Protein AF-0000000080408411 (afdb_homodimer)

Solvent-accessible surface area (backbone atoms only — not comparable to full-atom values): 15707 Å² total; per-residue (Å²): 62,36,67,47,68,64,30,49,48,41,52,49,50,52,39,51,27,54,72,42,62,89,45,69,42,43,59,60,59,52,15,64,49,57,70,46,55,54,68,60,41,47,52,37,52,51,52,38,33,75,72,56,52,30,40,76,44,81,69,94,88,40,24,30,32,61,54,53,63,43,77,72,39,40,43,25,60,51,43,64,72,52,32,68,65,59,52,74,68,66,74,44,81,87,56,29,88,54,51,88,36,46,38,56,60,59,52,50,47,52,14,49,50,39,22,41,55,50,32,57,76,35,25,42,38,67,33,40,39,69,31,53,54,46,46,46,60,67,59,60,69,68,75,81,72,124,61,36,67,48,67,64,28,49,49,39,53,49,50,51,40,50,26,54,74,43,61,90,45,70,41,43,58,60,58,52,13,63,51,60,71,46,54,54,67,59,42,48,53,35,51,51,53,37,33,75,72,56,51,28,40,75,44,80,67,95,88,40,24,30,33,60,56,54,62,42,78,72,39,42,43,26,60,51,43,64,72,55,31,67,68,59,53,77,67,65,73,41,80,86,56,32,86,55,50,87,36,47,39,55,62,60,52,51,48,53,14,49,49,39,23,41,55,50,33,56,75,34,27,44,37,66,33,41,39,70,30,54,56,46,47,45,60,66,59,59,69,68,75,80,71,126

Foldseek 3Di:
DDFDPLLVLLLQVLLVLLLVVVFFDALVVSCVVVVHDSVSSVVSQVQCVVVQQKDWDDDDRIHIHGSDHQQPAQQLVSSVSRGDPPDDPVVDPPPDPCVVVDCVVVVVVVVVVVVSVVSRVDTSCNVNVVCCVVVVVVVPPDPPPD/DDFDPLLVLLLQVLLVLLLVQVFFDALVVSCVVVVHDSVSSVVSQVQCVVVQQKDWDDDDRIHIHGSDHQQPAQQLVSSVSRGDPPDDPVVDPPPDPCVVVDCVVVVVVVVVVVVSVVSRVDTSCNVNVVCCVVVVVVVPPDPPPD

Radius of gyration: 24.36 Å; Cα contacts (8 Å, |Δi|>4): 414; chains: 2; bounding box: 38×86×63 Å

Secondary structure (DSSP, 8-state):
-B--HHHHHHHHHHHHHHHTTTS-B-HHHHHHHHT--HHHHHHHHHHHHHTTSEEEE-STT-EEEESS-GGG-BHHHHHHHHS-------S-TTT-TTGGG--HHHHHHHHHHHHHHHHTT-BHHHHHHHHHHHHHHHTT------/-B--HHHHHHHHHHHHHHHTTTS-B-HHHHHHHHT--HHHHHHHHHHHHHTTSEEEE-STT-EEEESS-GGG-BHHHHHHHHS-------S-TTT-TTGGG--HHHHHHHHHHHHHHHHTT-BHHHHHHHHHHHHHHHTT------

InterPro domains:
  IPR000944 Transcription regulator Rrf2 [PF02082] (3-130)
  IPR000944 Transcription regulator Rrf2 [PS51197] (2-129)
  IPR000944 Transcription regulator Rrf2 [PTHR33221] (1-133)
  IPR000944 Transcription regulator Rrf2 [TIGR00738] (1-128)
  IPR030489 Transcription regulator Rrf2-type, conserved site [PS01332] (48-66)
  IPR036388 Winged helix-like DNA-binding domain superfamily [G3DSA:1.10.10.10] (1-137)
  IPR036390 Winged helix DNA-binding domain superfamily [SSF46785] (2-131)

Nearest PDB structures (foldseek):
  7b0c-assembly1_B  TM=8.530E-01  e=1.964E-09  Streptomyces coelicolor A3(2)
  4cic-assembly1_B  TM=8.456E-01  e=4.427E-08  Thermincola potens JR
  2y75-assembly1_E  TM=8.128E-01  e=1.865E-07  Bacillus subtilis
  3k69-assembly1_A-2  TM=7.967E-01  e=1.155E-07  Lactiplantibacillus plantarum
  3lwf-assembly1_A  TM=7.459E-01  e=6.562E-07  Listeria innocua

Sequence (292 aa):
MRLTQTCDYALRTLMYSATFSHRLVTIQEVADQYQISKNHVMKVVYELGKHGYLESVRGRGGGFRLARPMEDINVGDVVRTMEPFELVECFGEGRCVIAPACDLRSVLNEAMLAFLHVLDRYTIADLVANRTNELAMLLGIQNPTDMRLTQTCDYALRTLMYSATFSHRLVTIQEVADQYQISKNHVMKVVYELGKHGYLESVRGRGGGFRLARPMEDINVGDVVRTMEPFELVECFGEGRCVIAPACDLRSVLNEAMLAFLHVLDRYTIADLVANRTNELAMLLGIQNPTD

Structure (mmCIF, N/CA/C/O backbone):
data_AF-0000000080408411-model_v1
#
loop_
_entity.id
_entity.type
_entity.pdbx_description
1 polymer 'HTH-type transcriptional regulator NsrR'
#
loop_
_atom_site.group_PDB
_atom_site.id
_atom_site.type_symbol
_atom_site.label_atom_id
_atom_site.label_alt_id
_atom_site.label_comp_id
_atom_site.label_asym_id
_atom_site.label_entity_id
_atom_site.label_seq_id
_atom_site.pdbx_PDB_ins_code
_atom_site.Cartn_x
_atom_site.Cartn_y
_atom_site.Cartn_z
_atom_site.occupancy
_atom_site.B_iso_or_equiv
_atom_site.auth_seq_id
_atom_site.auth_comp_id
_atom_site.auth_asym_id
_atom_site.auth_atom_id
_atom_site.pdbx_PDB_model_num
ATOM 1 N N . MET A 1 1 ? -2.928 -3.17 1.965 1 68.62 1 MET A N 1
ATOM 2 C CA . MET A 1 1 ? -1.898 -2.186 1.646 1 68.62 1 MET A CA 1
ATOM 3 C C . MET A 1 1 ? -2.035 -0.951 2.531 1 68.62 1 MET A C 1
ATOM 5 O O . MET A 1 1 ? -3.148 -0.526 2.844 1 68.62 1 MET A O 1
ATOM 9 N N . ARG A 1 2 ? -0.952 -0.639 3.203 1 71.44 2 ARG A N 1
ATOM 10 C CA . ARG A 1 2 ? -1.032 0.515 4.094 1 71.44 2 ARG A CA 1
ATOM 11 C C . ARG A 1 2 ? 0.176 1.429 3.916 1 71.44 2 ARG A C 1
ATOM 13 O O . ARG A 1 2 ? 1.265 0.966 3.57 1 71.44 2 ARG A O 1
ATOM 20 N N . LEU A 1 3 ? -0.184 2.738 4.102 1 81.12 3 LEU A N 1
ATOM 21 C CA . LEU A 1 3 ? 0.939 3.662 4.227 1 81.12 3 LEU A CA 1
ATOM 22 C C . LEU A 1 3 ? 1.718 3.398 5.512 1 81.12 3 LEU A C 1
ATOM 24 O O . LEU A 1 3 ? 1.158 2.898 6.492 1 81.12 3 LEU A O 1
ATOM 28 N N . THR A 1 4 ? 2.943 3.594 5.402 1 85.06 4 THR A N 1
ATOM 29 C CA . THR A 1 4 ? 3.705 3.533 6.645 1 85.06 4 THR A CA 1
ATOM 30 C C . THR A 1 4 ? 3.188 4.559 7.645 1 85.06 4 THR A C 1
ATOM 32 O O . THR A 1 4 ? 2.572 5.555 7.262 1 85.06 4 THR A O 1
ATOM 35 N N . GLN A 1 5 ? 3.467 4.285 8.852 1 85.44 5 GLN A N 1
ATOM 36 C CA . GLN A 1 5 ? 3.082 5.219 9.898 1 85.44 5 GLN A CA 1
ATOM 37 C C . GLN A 1 5 ? 3.738 6.582 9.695 1 85.44 5 GLN A C 1
ATOM 39 O O . GLN A 1 5 ? 3.109 7.621 9.906 1 85.44 5 GLN A O 1
ATOM 44 N N . THR A 1 6 ? 4.98 6.48 9.297 1 90.25 6 THR A N 1
ATOM 45 C CA . THR A 1 6 ? 5.73 7.711 9.07 1 90.25 6 THR A CA 1
ATOM 46 C C . THR A 1 6 ? 5.051 8.57 8.008 1 90.25 6 THR A C 1
ATOM 48 O O . THR A 1 6 ? 4.891 9.781 8.188 1 90.25 6 THR A O 1
ATOM 51 N N . CYS A 1 7 ? 4.648 7.969 6.945 1 91.38 7 CYS A N 1
ATOM 52 C CA . CYS A 1 7 ? 3.971 8.688 5.871 1 91.38 7 CYS A CA 1
ATOM 53 C C . CYS A 1 7 ? 2.629 9.242 6.344 1 91.38 7 CYS A C 1
ATOM 55 O O . CYS A 1 7 ? 2.281 10.383 6.047 1 91.38 7 CYS A O 1
ATOM 57 N N . ASP A 1 8 ? 1.925 8.469 7.082 1 87.38 8 ASP A N 1
ATOM 58 C CA . ASP A 1 8 ? 0.645 8.898 7.637 1 87.38 8 ASP A CA 1
ATOM 59 C C . ASP A 1 8 ? 0.821 10.109 8.555 1 87.38 8 ASP A C 1
ATOM 61 O O . ASP A 1 8 ? 0.107 11.102 8.414 1 87.38 8 ASP A O 1
ATOM 65 N N . TYR A 1 9 ? 1.75 10.039 9.383 1 90.5 9 TYR A N 1
ATOM 66 C CA . TYR A 1 9 ? 2.01 11.125 10.32 1 90.5 9 TYR A CA 1
ATOM 67 C C . TYR A 1 9 ? 2.461 12.383 9.586 1 90.5 9 TYR A C 1
ATOM 69 O O . TYR A 1 9 ? 2.137 13.5 9.992 1 90.5 9 TYR A O 1
ATOM 77 N N . ALA A 1 10 ? 3.219 12.156 8.602 1 94.5 10 ALA A N 1
ATOM 78 C CA . ALA A 1 10 ? 3.672 13.297 7.805 1 94.5 10 ALA A CA 1
ATOM 79 C C . ALA A 1 10 ? 2.486 14.055 7.219 1 94.5 10 ALA A C 1
ATOM 81 O O . ALA A 1 10 ? 2.418 15.281 7.324 1 94.5 10 ALA A O 1
ATOM 82 N N . LEU A 1 11 ? 1.566 13.297 6.664 1 92.94 11 LEU A N 1
ATOM 83 C CA . LEU A 1 11 ? 0.394 13.93 6.07 1 92.94 11 LEU A CA 1
ATOM 84 C C . LEU A 1 11 ? -0.449 14.617 7.137 1 92.94 11 LEU A C 1
ATOM 86 O O . LEU A 1 11 ? -0.88 15.758 6.949 1 92.94 11 LEU A O 1
ATOM 90 N N . ARG A 1 12 ? -0.639 13.992 8.195 1 89.94 12 ARG A N 1
ATOM 91 C CA . ARG A 1 12 ? -1.434 14.562 9.281 1 89.94 12 ARG A CA 1
ATOM 92 C C . ARG A 1 12 ? -0.767 15.805 9.859 1 89.94 12 ARG A C 1
ATOM 94 O O . ARG A 1 12 ? -1.444 16.766 10.211 1 89.94 12 ARG A O 1
ATOM 101 N N . THR A 1 13 ? 0.487 15.742 10.023 1 93.5 13 THR A N 1
ATOM 102 C CA . THR A 1 13 ? 1.232 16.891 10.531 1 93.5 13 THR A CA 1
ATOM 103 C C . THR A 1 13 ? 1.095 18.078 9.586 1 93.5 13 THR A C 1
ATOM 105 O O . THR A 1 13 ? 0.86 19.203 10.031 1 93.5 13 THR A O 1
ATOM 108 N N . LEU A 1 14 ? 1.213 17.859 8.312 1 95.5 14 LEU A N 1
ATOM 109 C CA . LEU A 1 14 ? 1.036 18.906 7.324 1 95.5 14 LEU A CA 1
ATOM 110 C C . LEU A 1 14 ? -0.381 19.469 7.371 1 95.5 14 LEU A C 1
ATOM 112 O O . LEU A 1 14 ? -0.574 20.688 7.316 1 95.5 14 LEU A O 1
ATOM 116 N N . MET A 1 15 ? -1.351 18.578 7.488 1 92.38 15 MET A N 1
ATOM 117 C CA . MET A 1 15 ? -2.748 19 7.547 1 92.38 15 MET A CA 1
ATOM 118 C C . MET A 1 15 ? -3.012 19.844 8.789 1 92.38 15 MET A C 1
ATOM 120 O O . MET A 1 15 ? -3.754 20.828 8.727 1 92.38 15 MET A O 1
ATOM 124 N N . TYR A 1 16 ? -2.443 19.422 9.875 1 91.19 16 TYR A N 1
ATOM 125 C CA . TYR A 1 16 ? -2.594 20.188 11.109 1 91.19 16 TYR A CA 1
ATOM 126 C C . TYR A 1 16 ? -2.016 21.578 10.969 1 91.19 16 TYR A C 1
ATOM 128 O O . TYR A 1 16 ? -2.658 22.578 11.336 1 91.19 16 TYR A O 1
ATOM 136 N N . SER A 1 17 ? -0.813 21.625 10.5 1 93.94 17 SER A N 1
ATOM 137 C CA . SER A 1 17 ? -0.17 22.922 10.281 1 93.94 17 SER A CA 1
ATOM 138 C C . SER A 1 17 ? -0.994 23.797 9.336 1 93.94 17 SER A C 1
ATOM 140 O O . SER A 1 17 ? -1.108 25 9.547 1 93.94 17 SER A O 1
ATOM 142 N N . ALA A 1 18 ? -1.542 23.203 8.32 1 93.25 18 ALA A N 1
ATOM 143 C CA . ALA A 1 18 ? -2.371 23.922 7.355 1 93.25 18 ALA A CA 1
ATOM 144 C C . ALA A 1 18 ? -3.633 24.469 8.016 1 93.25 18 ALA A C 1
ATOM 146 O O . ALA A 1 18 ? -4.062 25.578 7.727 1 93.25 18 ALA A O 1
ATOM 147 N N . THR A 1 19 ? -4.273 23.641 8.844 1 89.12 19 THR A N 1
ATOM 148 C CA . THR A 1 19 ? -5.488 24.031 9.555 1 89.12 19 THR A CA 1
ATOM 149 C C . THR A 1 19 ? -5.227 25.25 10.445 1 89.12 19 THR A C 1
ATOM 151 O O . THR A 1 19 ? -6.074 26.125 10.57 1 89.12 19 THR A O 1
ATOM 154 N N . PHE A 1 20 ? -4.062 25.297 11.07 1 90.12 20 PHE A N 1
ATOM 155 C CA . PHE A 1 20 ? -3.684 26.375 11.961 1 90.12 20 PHE A CA 1
ATOM 156 C C . PHE A 1 20 ? -2.607 27.25 11.32 1 90.12 20 PHE A C 1
ATOM 158 O O . PHE A 1 20 ? -1.602 27.578 11.953 1 90.12 20 PHE A O 1
ATOM 165 N N . SER A 1 21 ? -2.871 27.547 10.094 1 89.25 21 SER A N 1
ATOM 166 C CA . SER A 1 21 ? -1.883 28.25 9.273 1 89.25 21 SER A CA 1
ATOM 167 C C . SER A 1 21 ? -1.604 29.641 9.812 1 89.25 21 SER A C 1
ATOM 169 O O . SER A 1 21 ? -0.609 30.266 9.438 1 89.25 21 SER A O 1
ATOM 171 N N . HIS A 1 22 ? -2.41 30.141 10.75 1 89.19 22 HIS A N 1
ATOM 172 C CA . HIS A 1 22 ? -2.289 31.5 11.266 1 89.19 22 HIS A CA 1
ATOM 173 C C . HIS A 1 22 ? -1.299 31.562 12.422 1 89.19 22 HIS A C 1
ATOM 175 O O . HIS A 1 22 ? -1.01 32.625 12.938 1 89.19 22 HIS A O 1
ATOM 181 N N . ARG A 1 23 ? -0.764 30.453 12.812 1 92.12 23 ARG A N 1
ATOM 182 C CA . ARG A 1 23 ? 0.166 30.422 13.938 1 92.12 23 ARG A CA 1
ATOM 183 C C . ARG A 1 23 ? 1.171 29.281 13.781 1 92.12 23 ARG A C 1
ATOM 185 O O . ARG A 1 23 ? 1.031 28.438 12.898 1 92.12 23 ARG A O 1
ATOM 192 N N . LEU A 1 24 ? 2.221 29.312 14.648 1 96.25 24 LEU A N 1
ATOM 193 C CA . LEU A 1 24 ? 3.162 28.203 14.758 1 96.25 24 LEU A CA 1
ATOM 194 C C . LEU A 1 24 ? 2.553 27.047 15.547 1 96.25 24 LEU A C 1
ATOM 196 O O . LEU A 1 24 ? 1.852 27.266 16.531 1 96.25 24 LEU A O 1
ATOM 200 N N . VAL A 1 25 ? 2.768 25.891 15.055 1 95.62 25 VAL A N 1
ATOM 201 C CA . VAL A 1 25 ? 2.318 24.672 15.719 1 95.62 25 VAL A CA 1
ATOM 202 C C . VAL A 1 25 ? 3.51 23.969 16.375 1 95.62 25 VAL A C 1
ATOM 204 O O . VAL A 1 25 ? 4.609 23.953 15.82 1 95.62 25 VAL A O 1
ATOM 207 N N . THR A 1 26 ? 3.199 23.359 17.562 1 96 26 THR A N 1
ATOM 208 C CA . THR A 1 26 ? 4.301 22.703 18.266 1 96 26 THR A CA 1
ATOM 209 C C . THR A 1 26 ? 4.223 21.188 18.078 1 96 26 THR A C 1
ATOM 211 O O . THR A 1 26 ? 3.146 20.641 17.844 1 96 26 THR A O 1
ATOM 214 N N . ILE A 1 27 ? 5.41 20.531 18.188 1 96 27 ILE A N 1
ATOM 215 C CA . ILE A 1 27 ? 5.516 19.078 18.109 1 96 27 ILE A CA 1
ATOM 216 C C . ILE A 1 27 ? 4.633 18.453 19.188 1 96 27 ILE A C 1
ATOM 218 O O . ILE A 1 27 ? 3.932 17.469 18.922 1 96 27 ILE A O 1
ATOM 222 N N . GLN A 1 28 ? 4.598 19.047 20.328 1 94.56 28 GLN A N 1
ATOM 223 C CA . GLN A 1 28 ? 3.82 18.531 21.453 1 94.56 28 GLN A CA 1
ATOM 224 C C . GLN A 1 28 ? 2.328 18.531 21.125 1 94.56 28 GLN A C 1
ATOM 226 O O . GLN A 1 28 ? 1.629 17.562 21.406 1 94.56 28 GLN A O 1
ATOM 231 N N . GLU A 1 29 ? 1.812 19.625 20.625 1 90.94 29 GLU A N 1
ATOM 232 C CA . GLU A 1 29 ? 0.392 19.734 20.297 1 90.94 29 GLU A CA 1
ATOM 233 C C . GLU A 1 29 ? -0.024 18.672 19.281 1 90.94 29 GLU A C 1
ATOM 235 O O . GLU A 1 29 ? -1.103 18.078 19.391 1 90.94 29 GLU A O 1
ATOM 240 N N . VAL A 1 30 ? 0.811 18.453 18.297 1 91.44 30 VAL A N 1
ATOM 241 C CA . VAL A 1 30 ? 0.519 17.453 17.281 1 91.44 30 VAL A CA 1
ATOM 242 C C . VAL A 1 30 ? 0.542 16.062 17.906 1 91.44 30 VAL A C 1
ATOM 244 O O . VAL A 1 30 ? -0.355 15.25 17.672 1 91.44 30 VAL A O 1
ATOM 247 N N . ALA A 1 31 ? 1.568 15.781 18.703 1 92.38 31 ALA A N 1
ATOM 248 C CA . ALA A 1 31 ? 1.683 14.5 19.391 1 92.38 31 ALA A CA 1
ATOM 249 C C . ALA A 1 31 ? 0.448 14.227 20.25 1 92.38 31 ALA A C 1
ATOM 251 O O . ALA A 1 31 ? -0.102 13.117 20.219 1 92.38 31 ALA A O 1
ATOM 252 N N . ASP A 1 32 ? -0.012 15.242 20.984 1 88.94 32 ASP A N 1
ATOM 253 C CA . ASP A 1 32 ? -1.169 15.125 21.859 1 88.94 32 ASP A CA 1
ATOM 254 C C . ASP A 1 32 ? -2.449 14.891 21.062 1 88.94 32 ASP A C 1
ATOM 256 O O . ASP A 1 32 ? -3.281 14.062 21.438 1 88.94 32 ASP A O 1
ATOM 260 N N . GLN A 1 33 ? -2.531 15.633 20.016 1 84.25 33 GLN A N 1
ATOM 261 C CA . GLN A 1 33 ? -3.744 15.57 19.203 1 84.25 33 GLN A CA 1
ATOM 262 C C . GLN A 1 33 ? -3.908 14.195 18.562 1 84.25 33 GLN A C 1
ATOM 264 O O . GLN A 1 33 ? -5.016 13.648 18.531 1 84.25 33 GLN A O 1
ATOM 269 N N . TYR A 1 34 ? -2.811 13.625 18.109 1 82.88 34 TYR A N 1
ATOM 270 C CA . TYR A 1 34 ? -2.9 12.383 17.359 1 82.88 34 TYR A CA 1
ATOM 271 C C . TYR A 1 34 ? -2.488 11.195 18.219 1 82.88 34 TYR A C 1
ATOM 273 O O . TYR A 1 34 ? -2.49 10.047 17.766 1 82.88 34 TYR A O 1
ATOM 281 N N . GLN A 1 35 ? -2.16 11.438 19.438 1 85.12 35 GLN A N 1
ATOM 282 C CA . GLN A 1 35 ? -1.801 10.414 20.406 1 85.12 35 GLN A CA 1
ATOM 283 C C . GLN A 1 35 ? -0.64 9.562 19.906 1 85.12 35 GLN A C 1
ATOM 285 O O . GLN A 1 35 ? -0.714 8.328 19.906 1 85.12 35 GLN A O 1
ATOM 290 N N . ILE A 1 36 ? 0.322 10.219 19.438 1 86.31 36 ILE A N 1
ATOM 291 C CA . ILE A 1 36 ? 1.56 9.578 19.016 1 86.31 36 ILE A CA 1
ATOM 292 C C . ILE A 1 36 ? 2.736 10.141 19.797 1 86.31 36 ILE A C 1
ATOM 294 O O . ILE A 1 36 ? 2.611 11.188 20.453 1 86.31 36 ILE A O 1
ATOM 298 N N . SER A 1 37 ? 3.805 9.43 19.797 1 92.5 37 SER A N 1
ATOM 299 C CA . SER A 1 37 ? 4.969 9.859 20.562 1 92.5 37 SER A CA 1
ATOM 300 C C . SER A 1 37 ? 5.582 11.125 19.984 1 92.5 37 SER A C 1
ATOM 302 O O . SER A 1 37 ? 5.582 11.312 18.766 1 92.5 37 SER A O 1
ATOM 304 N N . LYS A 1 38 ? 6.082 11.945 20.891 1 95.25 38 LYS A N 1
ATOM 305 C CA . LYS A 1 38 ? 6.789 13.156 20.484 1 95.25 38 LYS A CA 1
ATOM 306 C C . LYS A 1 38 ? 7.949 12.828 19.547 1 95.25 38 LYS A C 1
ATOM 308 O O . LYS A 1 38 ? 8.211 13.562 18.594 1 95.25 38 LYS A O 1
ATOM 313 N N . ASN A 1 39 ? 8.594 11.695 19.828 1 95.75 39 ASN A N 1
ATOM 314 C CA . ASN A 1 39 ? 9.742 11.281 19.016 1 95.75 39 ASN A CA 1
ATOM 315 C C . ASN A 1 39 ? 9.336 11.016 17.562 1 95.75 39 ASN A C 1
ATOM 317 O O . ASN A 1 39 ? 10.047 11.414 16.641 1 95.75 39 ASN A O 1
ATOM 321 N N . HIS A 1 40 ? 8.211 10.391 17.422 1 94 40 HIS A N 1
ATOM 322 C CA . HIS A 1 40 ? 7.727 10.125 16.062 1 94 40 HIS A CA 1
ATOM 323 C C . HIS A 1 40 ? 7.434 11.422 15.32 1 94 40 HIS A C 1
ATOM 325 O O . HIS A 1 40 ? 7.777 11.562 14.141 1 94 40 HIS A O 1
ATOM 331 N N . VAL A 1 41 ? 6.777 12.367 16.016 1 95.44 41 VAL A N 1
ATOM 332 C CA . VAL A 1 41 ? 6.434 13.641 15.391 1 95.44 41 VAL A CA 1
ATOM 333 C C . VAL A 1 41 ? 7.711 14.406 15.055 1 95.44 41 VAL A C 1
ATOM 335 O O . VAL A 1 41 ? 7.812 15.016 13.992 1 95.44 41 VAL A O 1
ATOM 338 N N . MET A 1 42 ? 8.68 14.359 15.961 1 96.69 42 MET A N 1
ATOM 339 C CA . MET A 1 42 ? 9.945 15.047 15.734 1 96.69 42 MET A CA 1
ATOM 340 C C . MET A 1 42 ? 10.617 14.539 14.469 1 96.69 42 MET A C 1
ATOM 342 O O . MET A 1 42 ? 11.117 15.336 13.664 1 96.69 42 MET A O 1
ATOM 346 N N . LYS A 1 43 ? 10.617 13.297 14.281 1 96.38 43 LYS A N 1
ATOM 347 C CA . LYS A 1 43 ? 11.234 12.695 13.102 1 96.38 43 LYS A CA 1
ATOM 348 C C . LYS A 1 43 ? 10.531 13.141 11.828 1 96.38 43 LYS A C 1
ATOM 350 O O . LYS A 1 43 ? 11.18 13.484 10.836 1 96.38 43 LYS A O 1
ATOM 355 N N . VAL A 1 44 ? 9.281 13.141 11.906 1 96.56 44 VAL A N 1
ATOM 356 C CA . VAL A 1 44 ? 8.477 13.508 10.742 1 96.56 44 VAL A CA 1
ATOM 357 C C . VAL A 1 44 ? 8.672 14.992 10.422 1 96.56 44 VAL A C 1
ATOM 359 O O . VAL A 1 44 ? 8.836 15.359 9.258 1 96.56 44 VAL A O 1
ATOM 362 N N . VAL A 1 45 ? 8.633 15.852 11.438 1 97.62 45 VAL A N 1
ATOM 363 C CA . VAL A 1 45 ? 8.812 17.281 11.25 1 97.62 45 VAL A CA 1
ATOM 364 C C . VAL A 1 45 ? 10.203 17.562 10.68 1 97.62 45 VAL A C 1
ATOM 366 O O . VAL A 1 45 ? 10.352 18.406 9.789 1 97.62 45 VAL A O 1
ATOM 369 N N . TYR A 1 46 ? 11.156 16.859 11.203 1 97.44 46 TYR A N 1
ATOM 370 C CA . TYR A 1 46 ? 12.516 17 10.703 1 97.44 46 TYR A CA 1
ATOM 371 C C . TYR A 1 46 ? 12.594 16.672 9.211 1 97.44 46 TYR A C 1
ATOM 373 O O . TYR A 1 46 ? 13.109 17.453 8.422 1 97.44 46 TYR A O 1
ATOM 381 N N . GLU A 1 47 ? 12.039 15.547 8.805 1 97.62 47 GLU A N 1
ATOM 382 C CA . GLU A 1 47 ? 12.078 15.102 7.414 1 97.62 47 GLU A CA 1
ATOM 383 C C . GLU A 1 47 ? 11.297 16.047 6.508 1 97.62 47 GLU A C 1
ATOM 385 O O . GLU A 1 47 ? 11.766 16.406 5.426 1 97.62 47 GLU A O 1
ATOM 390 N N . LEU A 1 48 ? 10.148 16.438 6.945 1 98.19 48 LEU A N 1
ATOM 391 C CA . LEU A 1 48 ? 9.328 17.375 6.172 1 98.19 48 LEU A CA 1
ATOM 392 C C . LEU A 1 48 ? 10.047 18.703 6.004 1 98.19 48 LEU A C 1
ATOM 394 O O . LEU A 1 48 ? 9.93 19.344 4.957 1 98.19 48 LEU A O 1
ATOM 398 N N . GLY A 1 49 ? 10.711 19.156 7.082 1 98.12 49 GLY A N 1
ATOM 399 C CA . GLY A 1 49 ? 11.516 20.359 6.992 1 98.12 49 GLY A CA 1
ATOM 400 C C . GLY A 1 49 ? 12.656 20.25 6 1 98.12 49 GLY A C 1
ATOM 401 O O . GLY A 1 49 ? 12.891 21.172 5.203 1 98.12 49 GLY A O 1
ATOM 402 N N . LYS A 1 50 ? 13.328 19.109 6.031 1 97.56 50 LYS A N 1
ATOM 403 C CA . LYS A 1 50 ? 14.438 18.844 5.125 1 97.56 50 LYS A CA 1
ATOM 404 C C . LYS A 1 50 ? 13.992 18.938 3.67 1 97.56 50 LYS A C 1
ATOM 406 O O . LYS A 1 50 ? 14.766 19.359 2.807 1 97.56 50 LYS A O 1
ATOM 411 N N . HIS A 1 51 ? 12.797 18.594 3.404 1 97.44 51 HIS A N 1
ATOM 412 C CA . HIS A 1 51 ? 12.305 18.547 2.031 1 97.44 51 HIS A CA 1
ATOM 413 C C . HIS A 1 51 ? 11.5 19.797 1.685 1 97.44 51 HIS A C 1
ATOM 415 O O . HIS A 1 51 ? 10.852 19.844 0.637 1 97.44 51 HIS A O 1
ATOM 421 N N . GLY A 1 52 ? 11.453 20.734 2.545 1 97.62 52 GLY A N 1
ATOM 422 C CA . GLY A 1 52 ? 10.922 22.047 2.234 1 97.62 52 GLY A CA 1
ATOM 423 C C . GLY A 1 52 ? 9.414 22.141 2.377 1 97.62 52 GLY A C 1
ATOM 424 O O . GLY A 1 52 ? 8.773 23 1.779 1 97.62 52 GLY A O 1
ATOM 425 N N . TYR A 1 53 ? 8.812 21.25 3.17 1 98.38 53 TYR A N 1
ATOM 426 C CA . TYR A 1 53 ? 7.371 21.297 3.383 1 98.38 53 TYR A CA 1
ATOM 427 C C . TYR A 1 53 ? 7.023 22.094 4.633 1 98.38 53 TYR A C 1
ATOM 429 O O . TYR A 1 53 ? 5.945 22.688 4.719 1 98.38 53 TYR A O 1
ATOM 437 N N . LEU A 1 54 ? 7.938 22.078 5.594 1 98.31 54 LEU A N 1
ATOM 438 C CA . LEU A 1 54 ? 7.766 22.812 6.844 1 98.31 54 LEU A CA 1
ATOM 439 C C . LEU A 1 54 ? 8.961 23.719 7.109 1 98.31 54 LEU A C 1
ATOM 441 O O . LEU A 1 54 ? 10.055 23.469 6.602 1 98.31 54 LEU A O 1
ATOM 445 N N . GLU A 1 55 ? 8.727 24.719 7.801 1 97.69 55 GLU A N 1
ATOM 446 C CA . GLU A 1 55 ? 9.766 25.578 8.359 1 97.69 55 GLU A CA 1
ATOM 447 C C . GLU A 1 55 ? 9.648 25.672 9.875 1 97.69 55 GLU A C 1
ATOM 449 O O . GLU A 1 55 ? 8.539 25.797 10.414 1 97.69 55 GLU A O 1
ATOM 454 N N . SER A 1 56 ? 10.75 25.562 10.555 1 96.12 56 SER A N 1
ATOM 455 C CA . SER A 1 56 ? 10.75 25.562 12.016 1 96.12 56 SER A CA 1
ATOM 456 C C . SER A 1 56 ? 11.336 26.859 12.562 1 96.12 56 SER A C 1
ATOM 458 O O . SER A 1 56 ? 12.227 27.453 11.945 1 96.12 56 SER A O 1
ATOM 460 N N . VAL A 1 57 ? 10.773 27.344 13.633 1 95.25 57 VAL A N 1
ATOM 461 C CA . VAL A 1 57 ? 11.281 28.469 14.406 1 95.25 57 VAL A CA 1
ATOM 462 C C . VAL A 1 57 ? 11.75 27.984 15.773 1 95.25 57 VAL A C 1
ATOM 464 O O . VAL A 1 57 ? 10.992 27.344 16.5 1 95.25 57 VAL A O 1
ATOM 467 N N . ARG A 1 58 ? 13.031 28.234 16.062 1 91.06 58 ARG A N 1
ATOM 468 C CA . ARG A 1 58 ? 13.594 27.781 17.328 1 91.06 58 ARG A CA 1
ATOM 469 C C . ARG A 1 58 ? 13.344 28.797 18.438 1 91.06 58 ARG A C 1
ATOM 471 O O . ARG A 1 58 ? 12.992 29.953 18.156 1 91.06 58 ARG A O 1
ATOM 478 N N . GLY A 1 59 ? 13.516 28.469 19.766 1 87.56 59 GLY A N 1
ATOM 479 C CA . GLY A 1 59 ? 13.438 29.375 20.906 1 87.56 59 GLY A CA 1
ATOM 480 C C . GLY A 1 59 ? 12.117 29.281 21.641 1 87.56 59 GLY A C 1
ATOM 481 O O . GLY A 1 59 ? 11.266 28.453 21.312 1 87.56 59 GLY A O 1
ATOM 482 N N . ARG A 1 60 ? 11.953 30.203 22.672 1 87.88 60 ARG A N 1
ATOM 483 C CA . ARG A 1 60 ? 10.742 30.266 23.469 1 87.88 60 ARG A CA 1
ATOM 484 C C . ARG A 1 60 ? 9.547 30.688 22.609 1 87.88 60 ARG A C 1
ATOM 486 O O . ARG A 1 60 ? 9.602 31.703 21.922 1 87.88 60 ARG A O 1
ATOM 493 N N . GLY A 1 61 ? 8.594 29.922 22.438 1 89.5 61 GLY A N 1
ATOM 494 C CA . GLY A 1 61 ? 7.414 30.203 21.625 1 89.5 61 GLY A CA 1
ATOM 495 C C . GLY A 1 61 ? 7.535 29.688 20.203 1 89.5 61 GLY A C 1
ATOM 496 O O . GLY A 1 61 ? 6.773 30.094 19.312 1 89.5 61 GLY A O 1
ATOM 497 N N . GLY A 1 62 ? 8.625 28.922 20.047 1 93.62 62 GLY A N 1
ATOM 498 C CA . GLY A 1 62 ? 8.852 28.391 18.703 1 93.62 62 GLY A CA 1
ATOM 499 C C . GLY A 1 62 ? 7.891 27.297 18.312 1 93.62 62 GLY A C 1
ATOM 500 O O . GLY A 1 62 ? 6.953 27 19.062 1 93.62 62 GLY A O 1
ATOM 501 N N . GLY A 1 63 ? 8.023 26.781 17.031 1 97.12 63 GLY A N 1
ATOM 502 C CA . GLY A 1 63 ? 7.168 25.812 16.375 1 97.12 63 GLY A CA 1
ATOM 503 C C . GLY A 1 63 ? 7.426 25.688 14.891 1 97.12 63 GLY A C 1
ATOM 504 O O . GLY A 1 63 ? 8.547 25.922 14.43 1 97.12 63 GLY A O 1
ATOM 505 N N . PHE A 1 64 ? 6.48 25.141 14.273 1 97.81 64 PHE A N 1
ATOM 506 C CA . PHE A 1 64 ? 6.672 25.016 12.828 1 97.81 64 PHE A CA 1
ATOM 507 C C . PHE A 1 64 ? 5.414 25.438 12.078 1 97.81 64 PHE A C 1
ATOM 509 O O . PHE A 1 64 ? 4.34 25.562 12.68 1 97.81 64 PHE A O 1
ATOM 516 N N . ARG A 1 65 ? 5.59 25.797 10.875 1 97.44 65 ARG A N 1
ATOM 517 C CA . ARG A 1 65 ? 4.527 26.141 9.938 1 97.44 65 ARG A CA 1
ATOM 518 C C . ARG A 1 65 ? 4.832 25.609 8.539 1 97.44 65 ARG A C 1
ATOM 520 O O . ARG A 1 65 ? 5.934 25.125 8.281 1 97.44 65 ARG A O 1
ATOM 527 N N . LEU A 1 66 ? 3.809 25.656 7.723 1 97.88 66 LEU A N 1
ATOM 528 C CA . LEU A 1 66 ? 4.055 25.266 6.336 1 97.88 66 LEU A CA 1
ATOM 529 C C . LEU A 1 66 ? 5.113 26.172 5.703 1 97.88 66 LEU A C 1
ATOM 531 O O . LEU A 1 66 ? 5.109 27.375 5.914 1 97.88 66 LEU A O 1
ATOM 535 N N . ALA A 1 67 ? 6.031 25.625 4.945 1 97.75 67 ALA A N 1
ATOM 536 C CA . ALA A 1 67 ? 7.098 26.375 4.289 1 97.75 67 ALA A CA 1
ATOM 537 C C . ALA A 1 67 ? 6.617 26.969 2.965 1 97.75 67 ALA A C 1
ATOM 539 O O . ALA A 1 67 ? 7.309 27.797 2.357 1 97.75 67 ALA A O 1
ATOM 540 N N . ARG A 1 68 ? 5.477 26.562 2.465 1 96.19 68 ARG A N 1
ATOM 541 C CA . ARG A 1 68 ? 4.82 27.031 1.251 1 96.19 68 ARG A CA 1
ATOM 542 C C . ARG A 1 68 ? 3.303 26.953 1.38 1 96.19 68 ARG A C 1
ATOM 544 O O . ARG A 1 68 ? 2.789 26.266 2.27 1 96.19 68 ARG A O 1
ATOM 551 N N . PRO A 1 69 ? 2.574 27.672 0.537 1 96.69 69 PRO A N 1
ATOM 552 C CA . PRO A 1 69 ? 1.113 27.609 0.628 1 96.69 69 PRO A CA 1
ATOM 553 C C . PRO A 1 69 ? 0.577 26.188 0.512 1 96.69 69 PRO A C 1
ATOM 555 O O . PRO A 1 69 ? 1.106 25.391 -0.261 1 96.69 69 PRO A O 1
ATOM 558 N N . MET A 1 70 ? -0.451 25.859 1.296 1 95.88 70 MET A N 1
ATOM 559 C CA . MET A 1 70 ? -1.038 24.516 1.338 1 95.88 70 MET A CA 1
ATOM 560 C C . MET A 1 70 ? -1.522 24.094 -0.044 1 95.88 70 MET A C 1
ATOM 562 O O . MET A 1 70 ? -1.514 22.906 -0.372 1 95.88 70 MET A O 1
ATOM 566 N N . GLU A 1 71 ? -1.907 25.094 -0.956 1 96.25 71 GLU A N 1
ATOM 567 C CA . GLU A 1 71 ? -2.373 24.812 -2.312 1 96.25 71 GLU A CA 1
ATOM 568 C C . GLU A 1 71 ? -1.236 24.312 -3.199 1 96.25 71 GLU A C 1
ATOM 570 O O . GLU A 1 71 ? -1.478 23.734 -4.262 1 96.25 71 GLU A O 1
ATOM 575 N N . ASP A 1 72 ? -0.02 24.516 -2.734 1 97.44 72 ASP A N 1
ATOM 576 C CA . ASP A 1 72 ? 1.148 24.172 -3.535 1 97.44 72 ASP A CA 1
ATOM 577 C C . ASP A 1 72 ? 1.778 22.859 -3.045 1 97.44 72 ASP A C 1
ATOM 579 O O . ASP A 1 72 ? 2.775 22.406 -3.605 1 97.44 72 ASP A O 1
ATOM 583 N N . ILE A 1 73 ? 1.299 22.297 -1.979 1 97.94 73 ILE A N 1
ATOM 584 C CA . ILE A 1 73 ? 1.832 21.047 -1.44 1 97.94 73 ILE A CA 1
ATOM 585 C C . ILE A 1 73 ? 1.017 19.875 -1.964 1 97.94 73 ILE A C 1
ATOM 587 O O . ILE A 1 73 ? -0.07 19.594 -1.455 1 97.94 73 ILE A O 1
ATOM 591 N N . ASN A 1 74 ? 1.586 19.25 -2.947 1 98.19 74 ASN A N 1
ATOM 592 C CA . ASN A 1 74 ? 0.93 18.109 -3.582 1 98.19 74 ASN A CA 1
ATOM 593 C C . ASN A 1 74 ? 1.02 16.859 -2.713 1 98.19 74 ASN A C 1
ATOM 595 O O . ASN A 1 74 ? 2.102 16.5 -2.248 1 98.19 74 ASN A O 1
ATOM 599 N N . VAL A 1 75 ? -0.079 16.156 -2.543 1 97.06 75 VAL A N 1
ATOM 600 C CA . VAL A 1 75 ? -0.162 15 -1.671 1 97.06 75 VAL A CA 1
ATOM 601 C C . VAL A 1 75 ? 0.687 13.859 -2.242 1 97.06 75 VAL A C 1
ATOM 603 O O . VAL A 1 75 ? 1.393 13.172 -1.502 1 97.06 75 VAL A O 1
ATOM 606 N N . GLY A 1 76 ? 0.587 13.664 -3.574 1 96.88 76 GLY A N 1
ATOM 607 C CA . GLY A 1 76 ? 1.411 12.648 -4.211 1 96.88 76 GLY A CA 1
ATOM 608 C C . GLY A 1 76 ? 2.896 12.852 -3.982 1 96.88 76 GLY A C 1
ATOM 609 O O . GLY A 1 76 ? 3.629 11.898 -3.723 1 96.88 76 GLY A O 1
ATOM 610 N N . ASP A 1 77 ? 3.348 14.07 -4.09 1 97.19 77 ASP A N 1
ATOM 611 C CA . ASP A 1 77 ? 4.75 14.398 -3.861 1 97.19 77 ASP A CA 1
ATOM 612 C C . ASP A 1 77 ? 5.16 14.086 -2.426 1 97.19 77 ASP A C 1
ATOM 614 O O . ASP A 1 77 ? 6.242 13.539 -2.189 1 97.19 77 ASP A O 1
ATOM 618 N N . VAL A 1 78 ? 4.293 14.43 -1.458 1 97.5 78 VAL A N 1
ATOM 619 C CA . VAL A 1 78 ? 4.582 14.156 -0.054 1 97.5 78 VAL A CA 1
ATOM 620 C C . VAL A 1 78 ? 4.711 12.648 0.162 1 97.5 78 VAL A C 1
ATOM 622 O O . VAL A 1 78 ? 5.652 12.188 0.811 1 97.5 78 VAL A O 1
ATOM 625 N N . VAL A 1 79 ? 3.811 11.891 -0.393 1 94.88 79 VAL A N 1
ATOM 626 C CA . VAL A 1 79 ? 3.809 10.445 -0.216 1 94.88 79 VAL A CA 1
ATOM 627 C C . VAL A 1 79 ? 5.059 9.844 -0.86 1 94.88 79 VAL A C 1
ATOM 629 O O . VAL A 1 79 ? 5.707 8.969 -0.276 1 94.88 79 VAL A O 1
ATOM 632 N N . ARG A 1 80 ? 5.398 10.32 -2.082 1 94.5 80 ARG A N 1
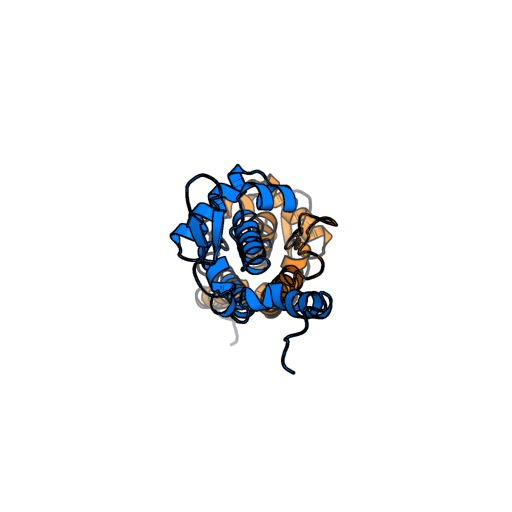ATOM 633 C CA . ARG A 1 80 ? 6.598 9.82 -2.742 1 94.5 80 ARG A CA 1
ATOM 634 C C . ARG A 1 80 ? 7.844 10.109 -1.905 1 94.5 80 ARG A C 1
ATOM 636 O O . ARG A 1 80 ? 8.797 9.336 -1.923 1 94.5 80 ARG A O 1
ATOM 643 N N . THR A 1 81 ? 7.828 11.156 -1.212 1 94.94 81 THR A N 1
ATOM 644 C CA . THR A 1 81 ? 8.969 11.578 -0.408 1 94.94 81 THR A CA 1
ATOM 645 C C . THR A 1 81 ? 9.039 10.781 0.89 1 94.94 81 THR A C 1
ATOM 647 O O . THR A 1 81 ? 10.133 10.414 1.34 1 94.94 81 THR A O 1
ATOM 650 N N . MET A 1 82 ? 7.926 10.453 1.51 1 93.88 82 MET A N 1
ATOM 651 C CA . MET A 1 82 ? 7.875 9.938 2.875 1 93.88 82 MET A CA 1
ATOM 652 C C . MET A 1 82 ? 7.695 8.422 2.881 1 93.88 82 MET A C 1
ATOM 654 O O . MET A 1 82 ? 7.914 7.773 3.904 1 93.88 82 MET A O 1
ATOM 658 N N . GLU A 1 83 ? 7.191 7.863 1.777 1 88.94 83 GLU A N 1
ATOM 659 C CA . GLU A 1 83 ? 6.852 6.441 1.715 1 88.94 83 GLU A CA 1
ATOM 660 C C . GLU A 1 83 ? 7.91 5.656 0.947 1 88.94 83 GLU A C 1
ATOM 662 O O . GLU A 1 83 ? 8.258 6.012 -0.18 1 88.94 83 GLU A O 1
ATOM 667 N N . PRO A 1 84 ? 8.391 4.676 1.599 1 82.5 84 PRO A N 1
ATOM 668 C CA . PRO A 1 84 ? 9.25 3.781 0.82 1 82.5 84 PRO A CA 1
ATOM 669 C C . PRO A 1 84 ? 8.461 2.898 -0.146 1 82.5 84 PRO A C 1
ATOM 671 O O . PRO A 1 84 ? 7.574 2.152 0.276 1 82.5 84 PRO A O 1
ATOM 674 N N . PHE A 1 85 ? 8.562 3.15 -1.422 1 72.12 85 PHE A N 1
ATOM 675 C CA . PHE A 1 85 ? 7.82 2.369 -2.404 1 72.12 85 PHE A CA 1
ATOM 676 C C . PHE A 1 85 ? 8.609 1.129 -2.814 1 72.12 85 PHE A C 1
ATOM 678 O O . PHE A 1 85 ? 9.586 1.226 -3.555 1 72.12 85 PHE A O 1
ATOM 685 N N . GLU A 1 86 ? 9.094 0.401 -1.927 1 65.19 86 GLU A N 1
ATOM 686 C CA . GLU A 1 86 ? 9.711 -0.858 -2.334 1 65.19 86 GLU A CA 1
ATOM 687 C C . GLU A 1 86 ? 8.656 -1.93 -2.594 1 65.19 86 GLU A C 1
ATOM 689 O O . GLU A 1 86 ? 8.055 -2.457 -1.656 1 65.19 86 GLU A O 1
ATOM 694 N N . LEU A 1 87 ? 7.934 -1.764 -3.641 1 55.81 87 LEU A N 1
ATOM 695 C CA . LEU A 1 87 ? 6.848 -2.719 -3.816 1 55.81 87 LEU A CA 1
ATOM 696 C C . LEU A 1 87 ? 7.324 -4.141 -3.547 1 55.81 87 LEU A C 1
ATOM 698 O O . LEU A 1 87 ? 7.207 -4.641 -2.424 1 55.81 87 LEU A O 1
ATOM 702 N N . VAL A 1 88 ? 7.473 -5.043 -4.473 1 54.56 88 VAL A N 1
ATOM 703 C CA . VAL A 1 88 ? 7.777 -6.465 -4.352 1 54.56 88 VAL A CA 1
ATOM 704 C C . VAL A 1 88 ? 9.289 -6.684 -4.438 1 54.56 88 VAL A C 1
ATOM 706 O O . VAL A 1 88 ? 9.953 -6.117 -5.309 1 54.56 88 VAL A O 1
ATOM 709 N N . GLU A 1 89 ? 9.961 -6.625 -3.199 1 51.72 89 GLU A N 1
ATOM 710 C CA . GLU A 1 89 ? 11.289 -7.219 -3.35 1 51.72 89 GLU A CA 1
ATOM 711 C C . GLU A 1 89 ? 11.211 -8.57 -4.055 1 51.72 89 GLU A C 1
ATOM 713 O O . GLU A 1 89 ? 10.539 -9.484 -3.58 1 51.72 89 GLU A O 1
ATOM 718 N N . CYS A 1 90 ? 10.914 -8.453 -5.297 1 54.84 90 CYS A N 1
ATOM 719 C CA . CYS A 1 90 ? 11.062 -9.789 -5.855 1 54.84 90 CYS A CA 1
ATOM 720 C C . CYS A 1 90 ? 12.188 -10.547 -5.152 1 54.84 90 CYS A C 1
ATOM 722 O O . CYS A 1 90 ? 13.312 -10.055 -5.062 1 54.84 90 CYS A O 1
ATOM 724 N N . PHE A 1 91 ? 11.82 -10.961 -3.934 1 47.19 91 PHE A N 1
ATOM 725 C CA . PHE A 1 91 ? 12.789 -11.633 -3.086 1 47.19 91 PHE A CA 1
ATOM 726 C C . PHE A 1 91 ? 13.992 -12.102 -3.902 1 47.19 91 PHE A C 1
ATOM 728 O O . PHE A 1 91 ? 15.117 -12.125 -3.404 1 47.19 91 PHE A O 1
ATOM 735 N N . GLY A 1 92 ? 13.828 -12.977 -4.949 1 45.19 92 GLY A N 1
ATOM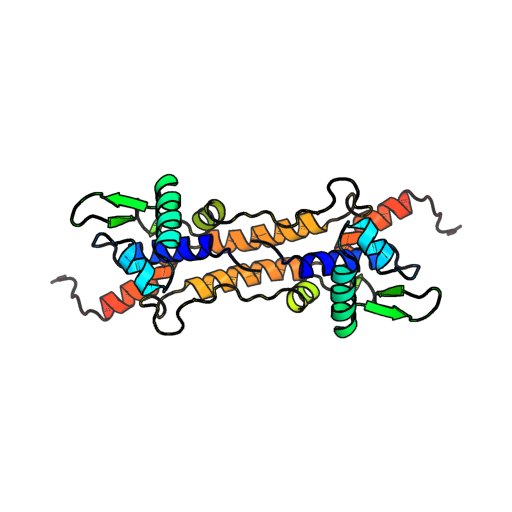 736 C CA . GLY A 1 92 ? 15 -13.688 -5.434 1 45.19 92 GLY A CA 1
ATOM 737 C C . GLY A 1 92 ? 15.672 -13 -6.605 1 45.19 92 GLY A C 1
ATOM 738 O O . GLY A 1 92 ? 15.258 -13.164 -7.754 1 45.19 92 GLY A O 1
ATOM 739 N N . GLU A 1 93 ? 16.141 -11.922 -6.391 1 44.44 93 GLU A N 1
ATOM 740 C CA . GLU A 1 93 ? 17.156 -11.508 -7.355 1 44.44 93 GLU A CA 1
ATOM 741 C C . GLU A 1 93 ? 17.969 -12.695 -7.836 1 44.44 93 GLU A C 1
ATOM 743 O O . GLU A 1 93 ? 18.625 -13.375 -7.035 1 44.44 93 GLU A O 1
ATOM 748 N N . GLY A 1 94 ? 17.688 -13.328 -8.992 1 51.47 94 GLY A N 1
ATOM 749 C CA . GLY A 1 94 ? 18.453 -14.25 -9.828 1 51.47 94 GLY A CA 1
ATOM 750 C C . GLY A 1 94 ? 17.922 -15.664 -9.797 1 51.47 94 GLY A C 1
ATOM 751 O O . GLY A 1 94 ? 18.297 -16.5 -10.617 1 51.47 94 GLY A O 1
ATOM 752 N N . ARG A 1 95 ? 17.25 -15.914 -8.617 1 52.94 95 ARG A N 1
ATOM 753 C CA . ARG A 1 95 ? 17.016 -17.359 -8.602 1 52.94 95 ARG A CA 1
ATOM 754 C C . ARG A 1 95 ? 15.539 -17.688 -8.797 1 52.94 95 ARG A C 1
ATOM 756 O O . ARG A 1 95 ? 15.148 -18.844 -8.828 1 52.94 95 ARG A O 1
ATOM 763 N N . CYS A 1 96 ? 14.758 -16.625 -8.859 1 61.38 96 CYS A N 1
ATOM 764 C CA . CYS A 1 96 ? 13.359 -16.984 -9.039 1 61.38 96 CYS A CA 1
ATOM 765 C C . CYS A 1 96 ? 13.125 -17.531 -10.445 1 61.38 96 CYS A C 1
ATOM 767 O O . CYS A 1 96 ? 13.383 -16.859 -11.438 1 61.38 96 CYS A O 1
ATOM 769 N N . VAL A 1 97 ? 12.867 -18.859 -10.547 1 61.81 97 VAL A N 1
ATOM 770 C CA . VAL A 1 97 ? 12.68 -19.594 -11.797 1 61.81 97 VAL A CA 1
ATOM 771 C C . VAL A 1 97 ? 11.641 -18.875 -12.656 1 61.81 97 VAL A C 1
ATOM 773 O O . VAL A 1 97 ? 11.68 -18.953 -13.891 1 61.81 97 VAL A O 1
ATOM 776 N N . ILE A 1 98 ? 10.703 -18.203 -11.922 1 62.62 98 ILE A N 1
ATOM 777 C CA . ILE A 1 98 ? 9.664 -17.547 -12.719 1 62.62 98 ILE A CA 1
ATOM 778 C C . ILE A 1 98 ? 10.031 -16.094 -12.953 1 62.62 98 ILE A C 1
ATOM 780 O O . ILE A 1 98 ? 9.367 -15.391 -13.719 1 62.62 98 ILE A O 1
ATOM 784 N N . ALA A 1 99 ? 11.109 -15.68 -12.344 1 61.44 99 ALA A N 1
ATOM 785 C CA . ALA A 1 99 ? 11.531 -14.281 -12.344 1 61.44 99 ALA A CA 1
ATOM 786 C C . ALA A 1 99 ? 11.602 -13.727 -13.766 1 61.44 99 ALA A C 1
ATOM 788 O O . ALA A 1 99 ? 11.094 -12.641 -14.039 1 61.44 99 ALA A O 1
ATOM 789 N N . PRO A 1 100 ? 12.234 -14.602 -14.641 1 57.91 100 PRO A N 1
ATOM 790 C CA . PRO A 1 100 ? 12.383 -14.008 -15.977 1 57.91 100 PRO A CA 1
ATOM 791 C C . PRO A 1 100 ? 11.039 -13.68 -16.625 1 57.91 100 PRO A C 1
ATOM 793 O O . PRO A 1 100 ? 10.969 -12.773 -17.469 1 57.91 100 PRO A O 1
ATOM 796 N N . ALA A 1 101 ? 10.062 -14.344 -16.203 1 58.19 101 ALA A N 1
ATOM 797 C CA . ALA A 1 101 ? 8.773 -14.172 -16.859 1 58.19 101 ALA A CA 1
ATOM 798 C C . ALA A 1 101 ? 7.742 -13.57 -15.914 1 58.19 101 ALA A C 1
ATOM 800 O O . ALA A 1 101 ? 6.555 -13.5 -16.234 1 58.19 101 ALA A O 1
ATOM 801 N N . CYS A 1 102 ? 8.219 -13.188 -14.797 1 71 102 CYS A N 1
ATOM 802 C CA . CYS A 1 102 ? 7.234 -12.734 -13.82 1 71 102 CYS A CA 1
ATOM 803 C C . CYS A 1 102 ? 6.82 -11.297 -14.086 1 71 102 CYS A C 1
ATOM 805 O O . CYS A 1 102 ? 7.66 -10.391 -14.086 1 71 102 CYS A O 1
ATOM 807 N N . ASP A 1 103 ? 5.543 -11.094 -14.453 1 83.25 103 ASP A N 1
ATOM 808 C CA . ASP A 1 103 ? 5.02 -9.766 -14.727 1 83.25 103 ASP A CA 1
ATOM 809 C C . ASP A 1 103 ? 4.398 -9.148 -13.477 1 83.25 103 ASP A C 1
ATOM 811 O O . ASP A 1 103 ? 3.686 -8.141 -13.562 1 83.25 103 ASP A O 1
ATOM 815 N N . LEU A 1 104 ? 4.68 -9.867 -12.383 1 85.38 104 LEU A N 1
ATOM 816 C CA . LEU A 1 104 ? 4.086 -9.391 -11.133 1 85.38 104 LEU A CA 1
ATOM 817 C C . LEU A 1 104 ? 4.598 -7.996 -10.789 1 85.38 104 LEU A C 1
ATOM 819 O O . LEU A 1 104 ? 3.82 -7.125 -10.391 1 85.38 104 LEU A O 1
ATOM 823 N N . ARG A 1 105 ? 5.883 -7.781 -11 1 83.94 105 ARG A N 1
ATOM 824 C CA . ARG A 1 105 ? 6.488 -6.488 -10.688 1 83.94 105 ARG A CA 1
ATOM 825 C C . ARG A 1 105 ? 5.871 -5.375 -11.531 1 83.94 105 ARG A C 1
ATOM 827 O O . ARG A 1 105 ? 5.562 -4.301 -11.016 1 83.94 105 ARG A O 1
ATOM 834 N N . SER A 1 106 ? 5.777 -5.707 -12.844 1 87.44 106 SER A N 1
ATOM 835 C CA . SER A 1 106 ? 5.227 -4.699 -13.75 1 87.44 106 SER A CA 1
ATOM 836 C C . SER A 1 106 ? 3.785 -4.359 -13.383 1 87.44 106 SER A C 1
ATOM 838 O O . SER A 1 106 ? 3.402 -3.189 -13.375 1 87.44 106 SER A O 1
ATOM 840 N N . VAL A 1 107 ? 3.012 -5.348 -13.086 1 90.19 107 VAL A N 1
ATOM 841 C CA . VAL A 1 107 ? 1.603 -5.16 -12.758 1 90.19 107 VAL A CA 1
ATOM 842 C C . VAL A 1 107 ? 1.474 -4.383 -11.453 1 90.19 107 VAL A C 1
ATOM 844 O O . VAL A 1 107 ? 0.667 -3.457 -11.352 1 90.19 107 VAL A O 1
ATOM 847 N N . LEU A 1 108 ? 2.281 -4.723 -10.453 1 88.56 108 LEU A N 1
ATOM 848 C CA . LEU A 1 108 ? 2.232 -4.027 -9.172 1 88.56 108 LEU A CA 1
ATOM 849 C C . LEU A 1 108 ? 2.699 -2.582 -9.32 1 88.56 108 LEU A C 1
ATOM 851 O O . LEU A 1 108 ? 2.154 -1.681 -8.672 1 88.56 108 LEU A O 1
ATOM 855 N N . ASN A 1 109 ? 3.684 -2.41 -10.156 1 88.12 109 ASN A N 1
ATOM 856 C CA . ASN A 1 109 ? 4.145 -1.054 -10.43 1 88.12 109 ASN A CA 1
ATOM 857 C C . ASN A 1 109 ? 3.051 -0.21 -11.078 1 88.12 109 ASN A C 1
ATOM 859 O O . ASN A 1 109 ? 2.877 0.96 -10.734 1 88.12 109 ASN A O 1
ATOM 863 N N . GLU A 1 110 ? 2.404 -0.822 -12.047 1 92.81 110 GLU A N 1
ATOM 864 C CA . GLU A 1 110 ? 1.289 -0.123 -12.68 1 92.81 110 GLU A CA 1
ATOM 865 C C . GLU A 1 110 ? 0.22 0.247 -11.656 1 92.81 110 GLU A C 1
ATOM 867 O O . GLU A 1 110 ? -0.323 1.354 -11.688 1 92.81 110 GLU A O 1
ATOM 872 N N . ALA A 1 111 ? -0.134 -0.656 -10.781 1 92.69 111 ALA A N 1
ATOM 873 C CA . ALA A 1 111 ? -1.115 -0.408 -9.727 1 92.69 111 ALA A CA 1
ATOM 874 C C . ALA A 1 111 ? -0.648 0.705 -8.797 1 92.69 111 ALA A C 1
ATOM 876 O O . ALA A 1 111 ? -1.432 1.582 -8.422 1 92.69 111 ALA A O 1
ATOM 877 N N . MET A 1 112 ? 0.639 0.659 -8.422 1 90.69 112 MET A N 1
ATOM 878 C CA . MET A 1 112 ? 1.215 1.689 -7.559 1 90.69 112 MET A CA 1
ATOM 879 C C . MET A 1 112 ? 1.131 3.061 -8.227 1 90.69 112 MET A C 1
ATOM 881 O O . MET A 1 112 ? 0.795 4.051 -7.57 1 90.69 112 MET A O 1
ATOM 885 N N . LEU A 1 113 ? 1.478 3.09 -9.5 1 93.38 113 LEU A N 1
ATOM 886 C CA . LEU A 1 113 ? 1.404 4.348 -10.234 1 93.38 113 LEU A CA 1
ATOM 887 C C . LEU A 1 113 ? -0.027 4.871 -10.273 1 93.38 113 LEU A C 1
ATOM 889 O O . LEU A 1 113 ? -0.254 6.078 -10.156 1 93.38 113 LEU A O 1
ATOM 893 N N . ALA A 1 114 ? -0.962 4.004 -10.43 1 95.19 114 ALA A N 1
ATOM 894 C CA . ALA A 1 114 ? -2.365 4.41 -10.391 1 95.19 114 ALA A CA 1
ATOM 895 C C . ALA A 1 114 ? -2.727 5 -9.031 1 95.19 114 ALA A C 1
ATOM 897 O O . ALA A 1 114 ? -3.445 6 -8.953 1 95.19 114 ALA A O 1
ATOM 898 N N . PHE A 1 115 ? -2.264 4.379 -7.996 1 93.06 115 PHE A N 1
ATOM 899 C CA . PHE A 1 115 ? -2.416 4.875 -6.633 1 93.06 115 PHE A CA 1
ATOM 900 C C . PHE A 1 115 ? -1.865 6.289 -6.508 1 93.06 115 PHE A C 1
ATOM 902 O O . PHE A 1 115 ? -2.57 7.199 -6.066 1 93.06 115 PHE A O 1
ATOM 909 N N . LEU A 1 116 ? -0.697 6.492 -6.977 1 94.62 116 LEU A N 1
ATOM 910 C CA . LEU A 1 116 ? -0.025 7.785 -6.867 1 94.62 116 LEU A CA 1
ATOM 911 C C . LEU A 1 116 ? -0.703 8.828 -7.754 1 94.62 116 LEU A C 1
ATOM 913 O O . LEU A 1 116 ? -0.773 10 -7.391 1 94.62 116 LEU A O 1
ATOM 917 N N . HIS A 1 117 ? -1.135 8.406 -8.883 1 97.31 117 HIS A N 1
ATOM 918 C CA . HIS A 1 117 ? -1.8 9.328 -9.805 1 97.31 117 HIS A CA 1
ATOM 919 C C . HIS A 1 117 ? -3.045 9.938 -9.172 1 97.31 117 HIS A C 1
ATOM 921 O O . HIS A 1 117 ? -3.355 11.109 -9.406 1 97.31 117 HIS A O 1
ATOM 927 N N . VAL A 1 118 ? -3.77 9.156 -8.391 1 97 118 VAL A N 1
ATOM 928 C CA . VAL A 1 118 ? -4.918 9.703 -7.668 1 97 118 VAL A CA 1
ATOM 929 C C . VAL A 1 118 ? -4.449 10.758 -6.672 1 97 118 VAL A C 1
ATOM 931 O O . VAL A 1 118 ? -5.012 11.852 -6.605 1 97 118 VAL A O 1
ATOM 934 N N . LEU A 1 119 ? -3.406 10.414 -5.906 1 95.62 119 LEU A N 1
ATOM 935 C CA . LEU A 1 119 ? -2.896 11.336 -4.895 1 95.62 119 LEU A CA 1
ATOM 936 C C . LEU A 1 119 ? -2.367 12.609 -5.539 1 95.62 119 LEU A C 1
ATOM 938 O O . LEU A 1 119 ? -2.451 13.695 -4.945 1 95.62 119 LEU A O 1
ATOM 942 N N . ASP A 1 120 ? -1.851 12.57 -6.777 1 97.75 120 ASP A N 1
ATOM 943 C CA . ASP A 1 120 ? -1.313 13.703 -7.52 1 97.75 120 ASP A CA 1
ATOM 944 C C . ASP A 1 120 ? -2.402 14.742 -7.809 1 97.75 120 ASP A C 1
ATOM 946 O O . ASP A 1 120 ? -2.104 15.883 -8.156 1 97.75 120 ASP A O 1
ATOM 950 N N . ARG A 1 121 ? -3.625 14.367 -7.684 1 97.75 121 ARG A N 1
ATOM 951 C CA . ARG A 1 121 ? -4.738 15.258 -8.008 1 97.75 121 ARG A CA 1
ATOM 952 C C . ARG A 1 121 ? -5.113 16.125 -6.809 1 97.75 121 ARG A C 1
ATOM 954 O O . ARG A 1 121 ? -5.984 16.984 -6.906 1 97.75 121 ARG A O 1
ATOM 961 N N . TYR A 1 122 ? -4.453 15.867 -5.664 1 96.75 122 TYR A N 1
ATOM 962 C CA . TYR A 1 122 ? -4.852 16.547 -4.438 1 96.75 122 TYR A CA 1
ATOM 963 C C . TYR A 1 122 ? -3.686 17.328 -3.842 1 96.75 122 TYR A C 1
ATOM 965 O O . TYR A 1 122 ? -2.525 16.938 -4.008 1 96.75 122 TYR A O 1
ATOM 973 N N . THR A 1 123 ? -4.008 18.406 -3.207 1 97.06 123 THR A N 1
ATOM 974 C CA . THR A 1 123 ? -3.076 19.172 -2.383 1 97.06 123 THR A CA 1
ATOM 975 C C . THR A 1 123 ? -3.482 19.109 -0.913 1 97.06 123 THR A C 1
ATOM 977 O O . THR A 1 123 ? -4.559 18.609 -0.581 1 97.06 123 THR A O 1
ATOM 980 N N . ILE A 1 124 ? -2.578 19.594 -0.056 1 95.69 124 ILE A N 1
ATOM 981 C CA . ILE A 1 124 ? -2.91 19.656 1.363 1 95.69 124 ILE A CA 1
ATOM 982 C C . ILE A 1 124 ? -4.152 20.516 1.57 1 95.69 124 ILE 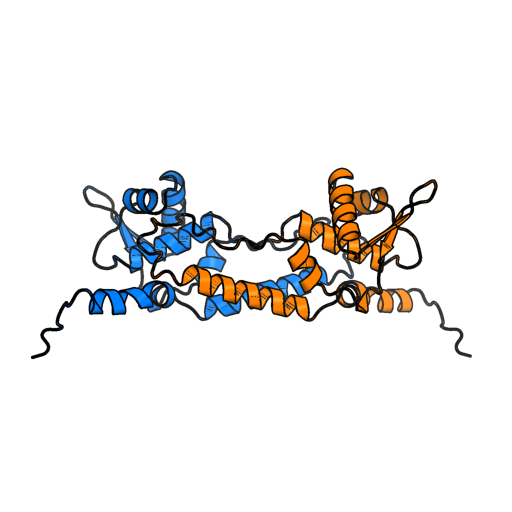A C 1
ATOM 984 O O . ILE A 1 124 ? -4.977 20.234 2.439 1 95.69 124 ILE A O 1
ATOM 988 N N . ALA A 1 125 ? -4.34 21.594 0.778 1 93.94 125 ALA A N 1
ATOM 989 C CA . ALA A 1 125 ? -5.523 22.438 0.857 1 93.94 125 ALA A CA 1
ATOM 990 C C . ALA A 1 125 ? -6.797 21.625 0.655 1 93.94 125 ALA A C 1
ATOM 992 O O . ALA A 1 125 ? -7.801 21.844 1.338 1 93.94 125 ALA A O 1
ATOM 993 N N . ASP A 1 126 ? -6.77 20.672 -0.275 1 92.88 126 ASP A N 1
ATOM 994 C CA . ASP A 1 126 ? -7.926 19.828 -0.584 1 92.88 126 ASP A CA 1
ATOM 995 C C . ASP A 1 126 ? -8.273 18.922 0.591 1 92.88 126 ASP A C 1
ATOM 997 O O . ASP A 1 126 ? -9.422 18.5 0.73 1 92.88 126 ASP A O 1
ATOM 1001 N N . LEU A 1 127 ? -7.301 18.609 1.376 1 91.5 127 LEU A N 1
ATOM 1002 C CA . LEU A 1 127 ? -7.512 17.672 2.479 1 91.5 127 LEU A CA 1
ATOM 1003 C C . LEU A 1 127 ? -8.094 18.391 3.691 1 91.5 127 LEU A C 1
ATOM 1005 O O . LEU A 1 127 ? -8.711 17.766 4.555 1 91.5 127 LEU A O 1
ATOM 1009 N N . VAL A 1 128 ? -7.891 19.703 3.826 1 86.94 128 VAL A N 1
ATOM 1010 C CA . VAL A 1 128 ? -8.336 20.438 5.012 1 86.94 128 VAL A CA 1
ATOM 1011 C C . VAL A 1 128 ? -9.523 21.328 4.66 1 86.94 128 VAL A C 1
ATOM 1013 O O . VAL A 1 128 ? -10.18 21.875 5.547 1 86.94 128 VAL A O 1
ATOM 1016 N N . ALA A 1 129 ? -9.672 21.75 3.324 1 66.31 129 ALA A N 1
ATOM 1017 C CA . ALA A 1 129 ? -10.633 22.75 2.861 1 66.31 129 ALA A CA 1
ATOM 1018 C C . ALA A 1 129 ? -12.039 22.438 3.365 1 66.31 129 ALA A C 1
ATOM 1020 O O . ALA A 1 129 ? -12.836 23.344 3.621 1 66.31 129 ALA A O 1
ATOM 1021 N N . ASN A 1 130 ? -12.5 21.203 3.279 1 54.72 130 ASN A N 1
ATOM 1022 C CA . ASN A 1 130 ? -13.906 21.25 3.662 1 54.72 130 ASN A CA 1
ATOM 1023 C C . ASN A 1 130 ? -14.094 21.906 5.023 1 54.72 130 ASN A C 1
ATOM 1025 O O . ASN A 1 130 ? -15.203 22.344 5.359 1 54.72 130 ASN A O 1
ATOM 1029 N N . ARG A 1 131 ? -13.094 22.016 5.824 1 48.5 131 ARG A N 1
ATOM 1030 C CA . ARG A 1 131 ? -13.281 22.609 7.148 1 48.5 131 ARG A CA 1
ATOM 1031 C C . ARG A 1 131 ? -13.156 24.125 7.098 1 48.5 131 ARG A C 1
ATOM 1033 O O . ARG A 1 131 ? -13.875 24.828 7.805 1 48.5 131 ARG A O 1
ATOM 1040 N N . THR A 1 132 ? -12.102 24.609 6.391 1 46.09 132 THR A N 1
ATOM 1041 C CA . THR A 1 132 ? -11.961 26.047 6.484 1 46.09 132 THR A CA 1
ATOM 1042 C C . THR A 1 132 ? -13.25 26.75 6.066 1 46.09 132 THR A C 1
ATOM 1044 O O . THR A 1 132 ? -13.664 27.734 6.691 1 46.09 132 THR A O 1
ATOM 1047 N N . ASN A 1 133 ? -13.727 26.25 5.008 1 43.41 133 ASN A N 1
ATOM 1048 C CA . ASN A 1 133 ? -14.953 26.953 4.664 1 43.41 133 ASN A CA 1
ATOM 1049 C C . ASN A 1 133 ? -16.047 26.734 5.707 1 43.41 133 ASN A C 1
ATOM 1051 O O . ASN A 1 133 ? -16.797 27.656 6.039 1 43.41 133 ASN A O 1
ATOM 1055 N N . GLU A 1 134 ? -16.188 25.484 6.074 1 43.38 134 GLU A N 1
ATOM 1056 C CA . GLU A 1 134 ? -17.297 25.312 6.996 1 43.38 134 GLU A CA 1
ATOM 1057 C C . GLU A 1 134 ? -17 25.953 8.352 1 43.38 134 GLU A C 1
ATOM 1059 O O . GLU A 1 134 ? -17.875 26.594 8.945 1 43.38 134 GLU A O 1
ATOM 1064 N N . LEU A 1 135 ? -15.82 25.734 8.781 1 40.78 135 LEU A N 1
ATOM 1065 C CA . LEU A 1 135 ? -15.531 26.375 10.062 1 40.78 135 LEU A CA 1
ATOM 1066 C C . LEU A 1 135 ? -15.477 27.891 9.922 1 40.78 135 LEU A C 1
ATOM 1068 O O . LEU A 1 135 ? -15.961 28.625 10.789 1 40.78 135 LEU A O 1
ATOM 1072 N N . ALA A 1 136 ? -14.82 28.438 8.859 1 42.44 136 ALA A N 1
ATOM 1073 C CA . ALA A 1 136 ? -14.953 29.875 8.633 1 42.44 136 ALA A CA 1
ATOM 1074 C C . ALA A 1 136 ? -16.422 30.281 8.531 1 42.44 136 ALA A C 1
ATOM 1076 O O . ALA A 1 136 ? -16.828 31.312 9.078 1 42.44 136 ALA A O 1
ATOM 1077 N N . MET A 1 137 ? -17.141 29.422 7.836 1 41.12 137 MET A N 1
ATOM 1078 C CA . MET A 1 137 ? -18.578 29.703 7.754 1 41.12 137 MET A CA 1
ATOM 1079 C C . MET A 1 137 ? -19.234 29.594 9.125 1 41.12 137 MET A C 1
ATOM 1081 O O . MET A 1 137 ? -20.094 30.406 9.469 1 41.12 137 MET A O 1
ATOM 1085 N N . LEU A 1 138 ? -18.812 28.547 9.758 1 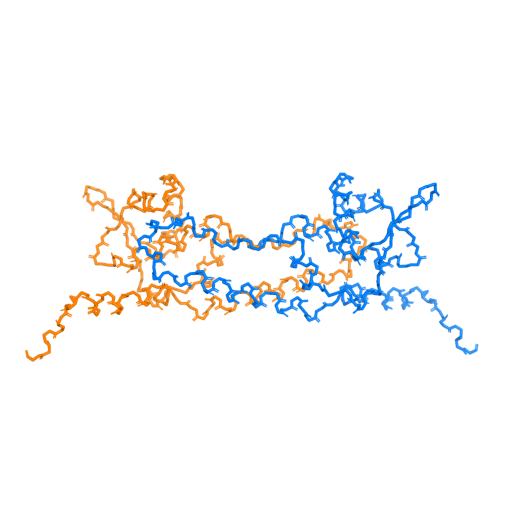40.84 138 LEU A N 1
ATOM 1086 C CA . LEU A 1 138 ? -19.422 28.391 11.078 1 40.84 138 LEU A CA 1
ATOM 1087 C C . LEU A 1 138 ? -18.891 29.453 12.047 1 40.84 138 LEU A C 1
ATOM 1089 O O . LEU A 1 138 ? -19.625 29.938 12.906 1 40.84 138 LEU A O 1
ATOM 1093 N N . LEU A 1 139 ? -17.5 29.625 11.953 1 41.53 139 LEU A N 1
ATOM 1094 C CA . LEU A 1 139 ? -17.062 30.688 12.844 1 41.53 139 LEU A CA 1
ATOM 1095 C C . LEU A 1 139 ? -17.484 32.062 12.312 1 41.53 139 LEU A C 1
ATOM 1097 O O . LEU A 1 139 ? -17.422 33.062 13.031 1 41.53 139 LEU A O 1
ATOM 1101 N N . GLY A 1 140 ? -18.625 32.438 11.828 1 40.22 140 GLY A N 1
ATOM 1102 C CA . GLY A 1 140 ? -19.219 33.719 11.562 1 40.22 140 GLY A CA 1
ATOM 1103 C C . GLY A 1 140 ? -18.172 34.781 11.242 1 40.22 140 GLY A C 1
ATOM 1104 O O . GLY A 1 140 ? -18.406 35.969 11.469 1 40.22 140 GLY A O 1
ATOM 1105 N N . ILE A 1 141 ? -16.922 34.469 11.203 1 40.5 141 ILE A N 1
ATOM 1106 C CA . ILE A 1 141 ? -16.094 35.656 11.008 1 40.5 141 ILE A CA 1
ATOM 1107 C C . ILE A 1 141 ? -16.453 36.312 9.68 1 40.5 141 ILE A C 1
ATOM 1109 O O . ILE A 1 141 ? -16.391 35.688 8.625 1 40.5 141 ILE A O 1
ATOM 1113 N N . GLN A 1 142 ? -17.406 37.25 9.625 1 35.91 142 GLN A N 1
ATOM 1114 C CA . GLN A 1 142 ? -17.891 38.344 8.773 1 35.91 142 GLN A CA 1
ATOM 1115 C C . GLN A 1 142 ? -16.734 38.969 8.008 1 35.91 142 GLN A C 1
ATOM 1117 O O . GLN A 1 142 ? -15.734 39.375 8.609 1 35.91 142 GLN A O 1
ATOM 1122 N N . ASN A 1 143 ? -16.25 38.531 6.883 1 36.34 143 ASN A N 1
ATOM 1123 C CA . ASN A 1 143 ? -15.57 39.531 6.055 1 36.34 143 ASN A CA 1
ATOM 1124 C C . ASN A 1 143 ? -16.25 40.875 6.137 1 36.34 143 ASN A C 1
ATOM 1126 O O . ASN A 1 143 ? -17.469 41 5.949 1 36.34 143 ASN A O 1
ATOM 1130 N N . PRO A 1 144 ? -15.773 41.844 6.973 1 35.59 144 PRO A N 1
ATOM 1131 C CA . PRO A 1 144 ? -16.297 43.219 6.895 1 35.59 144 PRO A CA 1
ATOM 1132 C C . PRO A 1 144 ? -16.391 43.75 5.461 1 35.59 144 PRO A C 1
ATOM 1134 O O . PRO A 1 144 ? -15.375 43.938 4.793 1 35.59 144 PRO A O 1
ATOM 1137 N N . THR A 1 145 ? -16.922 43.062 4.52 1 31.75 145 THR A N 1
ATOM 1138 C CA . THR A 1 145 ? -17.094 43.781 3.252 1 31.75 145 THR A CA 1
ATOM 1139 C C . THR A 1 145 ? -17.922 45.031 3.441 1 31.75 145 THR A C 1
ATOM 1141 O O . THR A 1 145 ? -17.766 46 2.689 1 31.75 145 THR A O 1
ATOM 1144 N N . ASP A 1 146 ? -19.109 45.125 4.16 1 25.73 146 ASP A N 1
ATOM 1145 C CA . ASP A 1 146 ? -19.688 46.469 3.977 1 25.73 146 ASP A CA 1
ATOM 1146 C C . ASP A 1 146 ? -18.953 47.5 4.809 1 25.73 146 ASP A C 1
ATOM 1148 O O . ASP A 1 146 ? -18.562 47.219 5.945 1 25.73 146 ASP A O 1
ATOM 1152 N N . MET B 1 1 ? 4.598 2.098 -0.071 1 68 1 MET B N 1
ATOM 1153 C CA . MET B 1 1 ? 3.461 1.191 0.056 1 68 1 MET B CA 1
ATOM 1154 C C . MET B 1 1 ? 3.828 -0.212 -0.414 1 68 1 MET B C 1
ATOM 1156 O O . MET B 1 1 ? 4.574 -0.372 -1.382 1 68 1 MET B O 1
ATOM 1160 N N . ARG B 1 2 ? 3.629 -1.153 0.479 1 71.38 2 ARG B N 1
ATOM 1161 C CA . ARG B 1 2 ? 3.988 -2.514 0.093 1 71.38 2 ARG B CA 1
ATOM 1162 C C . ARG B 1 2 ? 2.873 -3.494 0.437 1 71.38 2 ARG B C 1
ATOM 1164 O O . ARG B 1 2 ? 2.115 -3.273 1.384 1 71.38 2 ARG B O 1
ATOM 1171 N N . LEU B 1 3 ? 2.803 -4.5 -0.499 1 81.31 3 LEU B N 1
ATOM 1172 C CA . LEU B 1 3 ? 1.962 -5.625 -0.113 1 81.31 3 LEU B CA 1
ATOM 1173 C C . LEU B 1 3 ? 2.562 -6.371 1.074 1 81.31 3 LEU B C 1
ATOM 1175 O O . LEU B 1 3 ? 3.779 -6.344 1.28 1 81.31 3 LEU B O 1
ATOM 1179 N N . THR B 1 4 ? 1.712 -6.84 1.856 1 85 4 THR B N 1
ATOM 1180 C CA . THR B 1 4 ? 2.229 -7.711 2.904 1 85 4 THR B CA 1
ATOM 1181 C C . THR B 1 4 ? 2.973 -8.898 2.301 1 85 4 THR B C 1
ATOM 1183 O O . THR B 1 4 ? 2.73 -9.273 1.15 1 85 4 THR B O 1
ATOM 1186 N N . GLN B 1 5 ? 3.818 -9.43 3.086 1 85.5 5 GLN B N 1
ATOM 1187 C CA . GLN B 1 5 ? 4.551 -10.617 2.65 1 85.5 5 GLN B CA 1
ATOM 1188 C C . GLN B 1 5 ? 3.598 -11.766 2.322 1 85.5 5 GLN B C 1
ATOM 1190 O O . GLN B 1 5 ? 3.803 -12.484 1.345 1 85.5 5 GLN B O 1
ATOM 1195 N N . THR B 1 6 ? 2.611 -11.852 3.176 1 90.19 6 THR B N 1
ATOM 1196 C CA . THR B 1 6 ? 1.633 -12.914 2.982 1 90.19 6 THR B CA 1
ATOM 1197 C C . THR B 1 6 ? 0.959 -12.789 1.619 1 90.19 6 THR B C 1
ATOM 1199 O O . THR B 1 6 ? 0.822 -13.781 0.894 1 90.19 6 THR B O 1
ATOM 1202 N N . CYS B 1 7 ? 0.564 -11.617 1.276 1 91.38 7 CYS B N 1
ATOM 1203 C CA . CYS B 1 7 ? -0.078 -11.375 -0.011 1 91.38 7 CYS B CA 1
ATOM 1204 C C . CYS B 1 7 ? 0.886 -11.648 -1.16 1 91.38 7 CYS B C 1
ATOM 1206 O O . CYS B 1 7 ? 0.511 -12.266 -2.158 1 91.38 7 CYS B O 1
ATOM 1208 N N . ASP B 1 8 ? 2.08 -11.242 -1.014 1 87.38 8 ASP B N 1
ATOM 1209 C CA . ASP B 1 8 ? 3.107 -11.484 -2.023 1 87.38 8 ASP B CA 1
ATOM 1210 C C . ASP B 1 8 ? 3.33 -12.977 -2.232 1 87.38 8 ASP B C 1
ATOM 1212 O O . ASP B 1 8 ? 3.338 -13.453 -3.367 1 87.38 8 ASP B O 1
ATOM 1216 N N . TYR B 1 9 ? 3.457 -13.656 -1.196 1 90.5 9 TYR B N 1
ATOM 1217 C CA . TYR B 1 9 ? 3.686 -15.102 -1.269 1 90.5 9 TYR B CA 1
ATOM 1218 C C . TYR B 1 9 ? 2.486 -15.812 -1.88 1 90.5 9 TYR B C 1
ATOM 1220 O O . TYR B 1 9 ? 2.643 -16.812 -2.594 1 90.5 9 TYR B O 1
ATOM 1228 N N . ALA B 1 10 ? 1.372 -15.336 -1.524 1 94.5 10 ALA B N 1
ATOM 1229 C CA . ALA B 1 10 ? 0.161 -15.922 -2.094 1 94.5 10 ALA B CA 1
ATOM 1230 C C . ALA B 1 10 ? 0.169 -15.828 -3.617 1 94.5 10 ALA B C 1
ATOM 1232 O O . ALA B 1 10 ? -0.084 -16.812 -4.309 1 94.5 10 ALA B O 1
ATOM 1233 N N . LEU B 1 11 ? 0.511 -14.648 -4.098 1 93 11 LEU B N 1
ATOM 1234 C CA . LEU B 1 11 ? 0.547 -14.445 -5.543 1 93 11 LEU B CA 1
ATOM 1235 C C . LEU B 1 11 ? 1.631 -15.312 -6.18 1 93 11 LEU B C 1
ATOM 1237 O O . LEU B 1 11 ? 1.391 -15.961 -7.199 1 93 11 LEU B O 1
ATOM 1241 N N . ARG B 1 12 ? 2.727 -15.352 -5.602 1 89.94 12 ARG B N 1
ATOM 1242 C CA . ARG B 1 12 ? 3.834 -16.141 -6.125 1 89.94 12 ARG B CA 1
ATOM 1243 C C . ARG B 1 12 ? 3.504 -17.625 -6.105 1 89.94 12 ARG B C 1
ATOM 1245 O O . ARG B 1 12 ? 3.863 -18.359 -7.023 1 89.94 12 ARG B O 1
ATOM 1252 N N . THR B 1 13 ? 2.928 -18.047 -5.062 1 93.5 13 THR B N 1
ATOM 1253 C CA . THR B 1 13 ? 2.527 -19.453 -4.953 1 93.5 13 THR B CA 1
ATOM 1254 C C . THR B 1 13 ? 1.53 -19.812 -6.051 1 93.5 13 THR B C 1
ATOM 1256 O O . THR B 1 13 ? 1.659 -20.859 -6.691 1 93.5 13 THR B O 1
ATOM 1259 N N . LEU B 1 14 ? 0.563 -18.984 -6.285 1 95.5 14 LEU B N 1
ATOM 1260 C CA . LEU B 1 14 ? -0.407 -19.219 -7.352 1 95.5 14 LEU B CA 1
ATOM 1261 C C . LEU B 1 14 ? 0.279 -19.234 -8.711 1 95.5 14 LEU B C 1
ATOM 1263 O O . LEU B 1 14 ? -0.023 -20.094 -9.555 1 95.5 14 LEU B O 1
ATOM 1267 N N . MET B 1 15 ? 1.204 -18.297 -8.922 1 92.38 15 MET B N 1
ATOM 1268 C CA . MET B 1 15 ? 1.928 -18.219 -10.188 1 92.38 15 MET B CA 1
ATOM 1269 C C . MET B 1 15 ? 2.762 -19.484 -10.414 1 92.38 15 MET B C 1
ATOM 1271 O O . MET B 1 15 ? 2.846 -19.984 -11.539 1 92.38 15 MET B O 1
ATOM 1275 N N . TYR B 1 16 ? 3.383 -19.922 -9.367 1 91.25 16 TYR B N 1
ATOM 1276 C CA . TYR B 1 16 ? 4.176 -21.156 -9.469 1 91.25 16 TYR B CA 1
ATOM 1277 C C . TYR B 1 16 ? 3.303 -22.344 -9.852 1 91.25 16 TYR B C 1
ATOM 1279 O O . TYR B 1 16 ? 3.65 -23.109 -10.758 1 91.25 16 TYR B O 1
ATOM 1287 N N . SER B 1 17 ? 2.248 -22.484 -9.125 1 94.06 17 SER B N 1
ATOM 1288 C CA . SER B 1 17 ? 1.314 -23.562 -9.43 1 94.06 17 SER B CA 1
ATOM 1289 C C . SER B 1 17 ? 0.809 -23.469 -10.867 1 94.06 17 SER B C 1
ATOM 1291 O O . SER B 1 17 ? 0.659 -24.484 -11.547 1 94.06 17 SER B O 1
ATOM 1293 N N . ALA B 1 18 ? 0.53 -22.281 -11.312 1 93.38 18 ALA B N 1
ATOM 1294 C CA . ALA B 1 18 ? 0.058 -22.062 -12.672 1 93.38 18 ALA B CA 1
ATOM 1295 C C . ALA B 1 18 ? 1.123 -22.453 -13.695 1 93.38 18 ALA B C 1
ATOM 1297 O O . ALA B 1 18 ? 0.808 -23.031 -14.742 1 93.38 18 ALA B O 1
ATOM 1298 N N . THR B 1 19 ? 2.375 -22.078 -13.438 1 89.31 19 THR B N 1
ATOM 1299 C CA . THR B 1 19 ? 3.494 -22.391 -14.32 1 89.31 19 THR B CA 1
ATOM 1300 C C . THR B 1 19 ? 3.648 -23.906 -14.477 1 89.31 19 THR B C 1
ATOM 1302 O O . THR B 1 19 ? 3.955 -24.391 -15.562 1 89.31 19 THR B O 1
ATOM 1305 N N . PHE B 1 20 ? 3.439 -24.641 -13.406 1 90.25 20 PHE B N 1
ATOM 1306 C CA . PHE B 1 20 ? 3.561 -26.094 -13.406 1 90.25 20 PHE B CA 1
ATOM 1307 C C . PHE B 1 20 ? 2.189 -26.75 -13.305 1 90.25 20 PHE B C 1
ATOM 1309 O O . PHE B 1 20 ? 1.996 -27.672 -12.508 1 90.25 20 PHE B O 1
ATOM 1316 N N . SER B 1 21 ? 1.318 -26.234 -14.086 1 89.38 21 SER B N 1
ATOM 1317 C CA . SER B 1 21 ? -0.085 -26.625 -14.008 1 89.38 21 SER B CA 1
ATOM 1318 C C . SER B 1 21 ? -0.269 -28.094 -14.383 1 89.38 21 SER B C 1
ATOM 1320 O O . SER B 1 21 ? -1.314 -28.688 -14.102 1 89.38 21 SER B O 1
ATOM 1322 N N . HIS B 1 22 ? 0.76 -28.75 -14.945 1 89.31 22 HIS B N 1
ATOM 1323 C CA . HIS B 1 22 ? 0.664 -30.125 -15.406 1 89.31 22 HIS B CA 1
ATOM 1324 C C . HIS B 1 22 ? 0.953 -31.109 -14.281 1 89.31 22 HIS B C 1
ATOM 1326 O O . HIS B 1 22 ? 0.841 -32.312 -14.469 1 89.31 22 HIS B O 1
ATOM 1332 N N . ARG B 1 23 ? 1.275 -30.641 -13.141 1 92.25 23 ARG B N 1
ATOM 1333 C CA . ARG B 1 23 ? 1.602 -31.516 -12.023 1 92.25 23 ARG B CA 1
ATOM 1334 C C . ARG B 1 23 ? 1.253 -30.859 -10.688 1 92.25 23 ARG B C 1
ATOM 1336 O O . ARG B 1 23 ? 0.924 -29.672 -10.648 1 92.25 23 ARG B O 1
ATOM 1343 N N . LEU B 1 24 ? 1.288 -31.672 -9.594 1 96.31 24 LEU B N 1
ATOM 1344 C CA . LEU B 1 24 ? 1.164 -31.172 -8.234 1 96.31 24 LEU B CA 1
ATOM 1345 C C . LEU B 1 24 ? 2.465 -30.516 -7.777 1 96.31 24 LEU B C 1
ATOM 1347 O O . LEU B 1 24 ? 3.553 -31.016 -8.078 1 96.31 24 LEU B O 1
ATOM 1351 N N . VAL B 1 25 ? 2.32 -29.406 -7.164 1 95.69 25 VAL B N 1
ATOM 1352 C CA . VAL B 1 25 ? 3.455 -28.688 -6.594 1 95.69 25 VAL B CA 1
ATOM 1353 C C . VAL B 1 25 ? 3.477 -28.875 -5.078 1 95.69 25 VAL B C 1
ATOM 1355 O O . VAL B 1 25 ? 2.424 -28.891 -4.434 1 95.69 25 VAL B O 1
ATOM 1358 N N . THR B 1 26 ? 4.738 -28.953 -4.555 1 96.12 26 THR B N 1
ATOM 1359 C CA . THR B 1 26 ? 4.824 -29.172 -3.113 1 96.12 26 THR B CA 1
ATOM 1360 C C . THR B 1 26 ? 5.203 -27.875 -2.4 1 96.12 26 THR B C 1
ATOM 1362 O O . THR B 1 26 ? 5.82 -26.984 -2.994 1 96.12 26 THR B O 1
ATOM 1365 N N . ILE B 1 27 ? 4.801 -27.797 -1.092 1 96.06 27 ILE B N 1
ATOM 1366 C CA . ILE B 1 27 ? 5.125 -26.656 -0.238 1 96.06 27 ILE B CA 1
ATOM 1367 C C . ILE B 1 27 ? 6.641 -26.484 -0.171 1 96.06 27 ILE B C 1
ATOM 1369 O O . ILE B 1 27 ? 7.148 -25.359 -0.254 1 96.06 27 ILE B O 1
ATOM 1373 N N . GLN B 1 28 ? 7.34 -27.578 -0.13 1 94.69 28 GLN B N 1
ATOM 1374 C CA . GLN B 1 28 ? 8.797 -27.547 -0.028 1 94.69 28 GLN B CA 1
ATOM 1375 C C . GLN B 1 28 ? 9.422 -26.906 -1.268 1 94.69 28 GLN B C 1
ATOM 1377 O O . GLN B 1 28 ? 10.336 -26.094 -1.158 1 94.69 28 GLN B O 1
ATOM 1382 N N . GLU B 1 29 ? 9.008 -27.312 -2.447 1 90.81 29 GLU B N 1
ATOM 1383 C CA . GLU B 1 29 ? 9.562 -26.781 -3.688 1 90.81 29 GLU B CA 1
ATOM 1384 C C . GLU B 1 29 ? 9.352 -25.266 -3.779 1 90.81 29 GLU B C 1
ATOM 1386 O O . GLU B 1 29 ? 10.234 -24.547 -4.234 1 90.81 29 GLU B O 1
ATOM 1391 N N . VAL B 1 30 ? 8.172 -24.828 -3.379 1 91.5 30 VAL B N 1
ATOM 1392 C CA . VAL B 1 30 ? 7.879 -23.406 -3.406 1 91.5 30 VAL B CA 1
ATOM 1393 C C . VAL B 1 30 ? 8.766 -22.672 -2.398 1 91.5 30 VAL B C 1
ATOM 1395 O O . VAL B 1 30 ? 9.344 -21.641 -2.713 1 91.5 30 VAL B O 1
ATOM 1398 N N . ALA B 1 31 ? 8.867 -23.203 -1.187 1 92.31 31 ALA B N 1
ATOM 1399 C CA . ALA B 1 31 ? 9.711 -22.625 -0.148 1 92.31 31 ALA B CA 1
ATOM 1400 C C . ALA B 1 31 ? 11.156 -22.5 -0.626 1 92.31 31 ALA B C 1
ATOM 1402 O O . ALA B 1 31 ? 1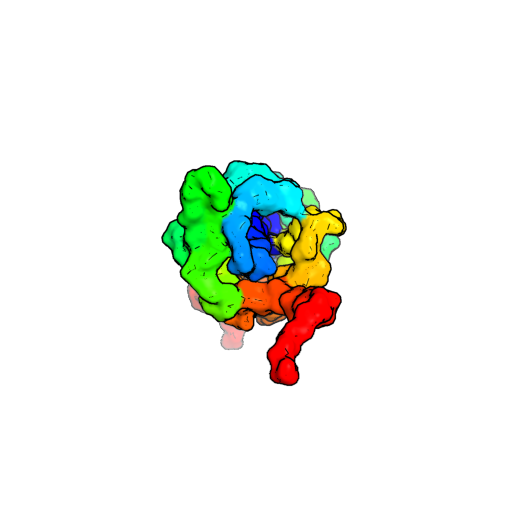1.789 -21.453 -0.443 1 92.31 31 ALA B O 1
ATOM 1403 N N . ASP B 1 32 ? 11.664 -23.547 -1.276 1 89 32 ASP B N 1
ATOM 1404 C CA . ASP B 1 32 ? 13.039 -23.578 -1.771 1 89 32 ASP B CA 1
ATOM 1405 C C . ASP B 1 32 ? 13.242 -22.562 -2.893 1 89 32 ASP B C 1
ATOM 1407 O O . ASP B 1 32 ? 14.266 -21.859 -2.932 1 89 32 ASP B O 1
ATOM 1411 N N . GLN B 1 33 ? 12.266 -22.547 -3.74 1 84.25 33 GLN B N 1
ATOM 1412 C CA . GLN B 1 33 ? 12.383 -21.672 -4.91 1 84.25 33 GLN B CA 1
ATOM 1413 C C . GLN B 1 33 ? 12.406 -20.203 -4.5 1 84.25 33 GLN B C 1
ATOM 1415 O O . GLN B 1 33 ? 13.18 -19.422 -5.051 1 84.25 33 GLN B O 1
ATOM 1420 N N . TYR B 1 34 ? 11.594 -19.844 -3.52 1 82.69 34 TYR B N 1
ATOM 1421 C CA . TYR B 1 34 ? 11.461 -18.438 -3.162 1 82.69 34 TYR B CA 1
ATOM 1422 C C . TYR B 1 34 ? 12.242 -18.109 -1.892 1 82.69 34 TYR B C 1
ATOM 1424 O O . TYR B 1 34 ? 12.25 -16.969 -1.427 1 82.69 34 TYR B O 1
ATOM 1432 N N . GLN B 1 35 ? 12.898 -19.078 -1.349 1 85.25 35 GLN B N 1
ATOM 1433 C CA . GLN B 1 35 ? 13.742 -18.922 -0.166 1 85.25 35 GLN B CA 1
ATOM 1434 C C . GLN B 1 35 ? 12.945 -18.344 1.002 1 85.25 35 GLN B C 1
ATOM 1436 O O . GLN B 1 35 ? 13.383 -17.375 1.631 1 85.25 35 GLN B O 1
ATOM 1441 N N . ILE B 1 36 ? 11.844 -18.906 1.202 1 86.38 36 ILE B N 1
ATOM 1442 C CA . ILE B 1 36 ? 11 -18.547 2.34 1 86.38 36 ILE B CA 1
ATOM 1443 C C . ILE B 1 36 ? 10.742 -19.781 3.199 1 86.38 36 ILE B C 1
ATOM 1445 O O . ILE B 1 36 ? 10.984 -20.906 2.762 1 86.38 36 ILE B O 1
ATOM 1449 N N . SER B 1 37 ? 10.344 -19.562 4.395 1 92.5 37 SER B N 1
ATOM 1450 C CA . SER B 1 37 ? 10.117 -20.672 5.309 1 92.5 37 SER B CA 1
ATOM 1451 C C . SER B 1 37 ? 8.93 -21.516 4.867 1 92.5 37 SER B C 1
ATOM 1453 O O . SER B 1 37 ? 7.953 -21 4.332 1 92.5 37 SER B O 1
ATOM 1455 N N . LYS B 1 38 ? 9.086 -22.812 5.102 1 95.25 38 LYS B N 1
ATOM 1456 C CA . LYS B 1 38 ? 7.996 -23.75 4.824 1 95.25 38 LYS B CA 1
ATOM 1457 C C . LYS B 1 38 ? 6.719 -23.344 5.555 1 95.25 38 LYS B C 1
ATOM 1459 O O . LYS B 1 38 ? 5.621 -23.469 5.012 1 95.25 38 LYS B O 1
ATOM 1464 N N . ASN B 1 39 ? 6.895 -22.797 6.762 1 95.75 39 ASN B N 1
ATOM 1465 C CA . ASN B 1 39 ? 5.75 -22.391 7.566 1 95.75 39 ASN B CA 1
ATOM 1466 C C . ASN B 1 39 ? 4.965 -21.266 6.895 1 95.75 39 ASN B C 1
ATOM 1468 O O . ASN B 1 39 ? 3.734 -21.281 6.883 1 95.75 39 ASN B O 1
ATOM 1472 N N . HIS B 1 40 ? 5.691 -20.359 6.336 1 94 40 HIS B N 1
ATOM 1473 C CA . HIS B 1 40 ? 5.031 -19.25 5.641 1 94 40 HIS B CA 1
ATOM 1474 C C . HIS B 1 40 ? 4.242 -19.766 4.438 1 94 40 HIS B C 1
ATOM 1476 O O . HIS B 1 40 ? 3.111 -19.328 4.207 1 94 40 HIS B O 1
ATOM 1482 N N . VAL B 1 41 ? 4.863 -20.672 3.676 1 95.44 41 VAL B N 1
ATOM 1483 C CA . VAL B 1 41 ? 4.195 -21.203 2.492 1 95.44 41 VAL B CA 1
ATOM 1484 C C . VAL B 1 41 ? 2.971 -22.016 2.91 1 95.44 41 VAL B C 1
ATOM 1486 O O . VAL B 1 41 ? 1.918 -21.938 2.273 1 95.44 41 VAL B O 1
ATOM 1489 N N . MET B 1 42 ? 3.109 -22.781 3.982 1 96.62 42 MET B N 1
ATOM 1490 C CA . MET B 1 42 ? 1.995 -23.578 4.484 1 96.62 42 MET B CA 1
ATOM 1491 C C . MET B 1 42 ? 0.799 -22.703 4.82 1 96.62 42 MET B C 1
ATOM 1493 O O . MET B 1 42 ? -0.336 -23.016 4.465 1 96.62 42 MET B O 1
ATOM 1497 N N . LYS B 1 43 ? 1.036 -21.625 5.441 1 96.38 43 LYS B N 1
ATOM 1498 C CA . LYS B 1 43 ? -0.03 -20.703 5.82 1 96.38 43 LYS B CA 1
ATOM 1499 C C . LYS B 1 43 ? -0.721 -20.125 4.586 1 96.38 43 LYS B C 1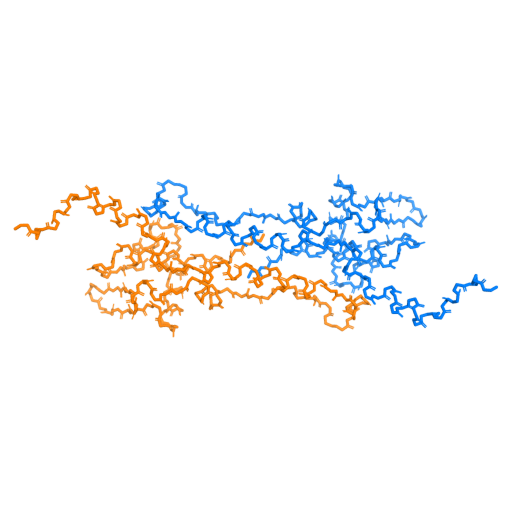
ATOM 1501 O O . LYS B 1 43 ? -1.95 -20.047 4.539 1 96.38 43 LYS B O 1
ATOM 1506 N N . VAL B 1 44 ? 0.059 -19.797 3.676 1 96.56 44 VAL B N 1
ATOM 1507 C CA . VAL B 1 44 ? -0.459 -19.188 2.451 1 96.56 44 VAL B CA 1
ATOM 1508 C C . VAL B 1 44 ? -1.271 -20.219 1.671 1 96.56 44 VAL B C 1
ATOM 1510 O O . VAL B 1 44 ? -2.357 -19.906 1.173 1 96.56 44 VAL B O 1
ATOM 1513 N N . VAL B 1 45 ? -0.745 -21.438 1.521 1 97.62 45 VAL B N 1
ATOM 1514 C CA . VAL B 1 45 ? -1.427 -22.5 0.798 1 97.62 45 VAL B CA 1
ATOM 1515 C C . VAL B 1 45 ? -2.75 -22.828 1.487 1 97.62 45 VAL B C 1
ATOM 1517 O O . VAL B 1 45 ? -3.768 -23.031 0.824 1 97.62 45 VAL B O 1
ATOM 1520 N N . TYR B 1 46 ? -2.693 -22.875 2.771 1 97.44 46 TYR B N 1
ATOM 1521 C CA . TYR B 1 46 ? -3.904 -23.125 3.545 1 97.44 46 TYR B CA 1
ATOM 1522 C C . TYR B 1 46 ? -4.965 -22.078 3.258 1 97.44 46 TYR B C 1
ATOM 1524 O O . TYR B 1 46 ? -6.109 -22.406 2.938 1 97.44 46 TYR B O 1
ATOM 1532 N N . GLU B 1 47 ? -4.617 -20.812 3.332 1 97.56 47 GLU B N 1
ATOM 1533 C CA . GLU B 1 47 ? -5.555 -19.703 3.113 1 97.56 47 GLU B CA 1
ATOM 1534 C C . GLU B 1 47 ? -6.078 -19.703 1.681 1 97.56 47 GLU B C 1
ATOM 1536 O O . GLU B 1 47 ? -7.277 -19.531 1.454 1 97.56 47 GLU B O 1
ATOM 1541 N N . LEU B 1 48 ? -5.195 -19.891 0.743 1 98.19 48 LEU B N 1
ATOM 1542 C CA . LEU B 1 48 ? -5.594 -19.938 -0.66 1 98.19 48 LEU B CA 1
ATOM 1543 C C . LEU B 1 48 ? -6.543 -21.094 -0.916 1 98.19 48 LEU B C 1
ATOM 1545 O O . LEU B 1 48 ? -7.461 -20.984 -1.73 1 98.19 48 LEU B O 1
ATOM 1549 N N . GLY B 1 49 ? -6.254 -22.25 -0.278 1 98.12 49 GLY B N 1
ATOM 1550 C CA . GLY B 1 49 ? -7.152 -23.391 -0.371 1 98.12 49 GLY B CA 1
ATOM 1551 C C . GLY B 1 49 ? -8.531 -23.109 0.199 1 98.12 49 GLY B C 1
ATOM 1552 O O . GLY B 1 49 ? -9.547 -23.453 -0.413 1 98.12 49 GLY B O 1
ATOM 1553 N N . LYS B 1 50 ? -8.547 -22.453 1.342 1 97.62 50 LYS B N 1
ATOM 1554 C CA . LYS B 1 50 ? -9.789 -22.094 2.008 1 97.62 50 LYS B CA 1
ATOM 1555 C C . LYS B 1 50 ? -10.664 -21.219 1.106 1 97.62 50 LYS B C 1
ATOM 1557 O O . LYS B 1 50 ? -11.891 -21.312 1.143 1 97.62 50 LYS B O 1
ATOM 1562 N N . HIS B 1 51 ? -10.07 -20.438 0.3 1 97.44 51 HIS B N 1
ATOM 1563 C CA . HIS B 1 51 ? -10.812 -19.5 -0.526 1 97.44 51 HIS B CA 1
ATOM 1564 C C . HIS B 1 51 ? -10.984 -20.031 -1.945 1 97.44 51 HIS B C 1
ATOM 1566 O O . HIS B 1 51 ? -11.422 -19.297 -2.834 1 97.44 51 HIS B O 1
ATOM 1572 N N . GLY B 1 52 ? -10.586 -21.219 -2.197 1 97.56 52 GLY B N 1
ATOM 1573 C CA . GLY B 1 52 ? -10.914 -21.906 -3.436 1 97.56 52 GLY B CA 1
ATOM 1574 C C . GLY B 1 52 ? -9.961 -21.578 -4.57 1 97.56 52 GLY B C 1
ATOM 1575 O O . GLY B 1 52 ? -10.312 -21.734 -5.742 1 97.56 52 GLY B O 1
ATOM 1576 N N . TYR B 1 53 ? -8.75 -21.156 -4.262 1 98.44 53 TYR B N 1
ATOM 1577 C CA . TYR B 1 53 ? -7.77 -20.844 -5.297 1 98.44 53 TYR B CA 1
ATOM 1578 C C . TYR B 1 53 ? -6.867 -22.047 -5.555 1 98.44 53 TYR B C 1
ATOM 1580 O O . TYR B 1 53 ? -6.359 -22.219 -6.664 1 98.44 53 TYR B O 1
ATOM 1588 N N . LEU B 1 54 ? -6.672 -22.844 -4.52 1 98.31 54 LEU B N 1
ATOM 1589 C CA . LEU B 1 54 ? -5.852 -24.031 -4.609 1 98.31 54 LEU B CA 1
ATOM 1590 C C . LEU B 1 54 ? -6.621 -25.266 -4.117 1 98.31 54 LEU B C 1
ATOM 1592 O O . LEU B 1 54 ? -7.566 -25.125 -3.336 1 98.31 54 LEU B O 1
ATOM 1596 N N . GLU B 1 55 ? -6.25 -26.344 -4.59 1 97.69 55 GLU B N 1
ATOM 1597 C CA . GLU B 1 55 ? -6.691 -27.641 -4.082 1 97.69 55 GLU B CA 1
ATOM 1598 C C . GLU B 1 55 ? -5.504 -28.516 -3.695 1 97.69 55 GLU B C 1
ATOM 1600 O O . GLU B 1 55 ? -4.492 -28.547 -4.402 1 97.69 55 GLU B O 1
ATOM 1605 N N . SER B 1 56 ? -5.594 -29.141 -2.578 1 96.12 56 SER B N 1
ATOM 1606 C CA . SER B 1 56 ? -4.488 -29.953 -2.066 1 96.12 56 SER B CA 1
ATOM 1607 C C . SER B 1 56 ? -4.809 -31.438 -2.143 1 96.12 56 SER B C 1
ATOM 1609 O O . SER B 1 56 ? -5.965 -31.828 -2.012 1 96.12 56 SER B O 1
ATOM 1611 N N . VAL B 1 57 ? -3.793 -32.188 -2.441 1 94.88 57 VAL B N 1
ATOM 1612 C CA . VAL B 1 57 ? -3.844 -33.656 -2.4 1 94.88 57 VAL B CA 1
ATOM 1613 C C . VAL B 1 57 ? -2.93 -34.156 -1.294 1 94.88 57 VAL B C 1
ATOM 1615 O O . VAL B 1 57 ? -1.738 -33.844 -1.266 1 94.88 57 VAL B O 1
ATOM 1618 N N . ARG B 1 58 ? -3.506 -34.875 -0.337 1 89.12 58 ARG B N 1
ATOM 1619 C CA . ARG B 1 58 ? -2.744 -35.406 0.789 1 89.12 58 ARG B CA 1
ATOM 1620 C C . ARG B 1 58 ? -2.08 -36.719 0.427 1 89.12 58 ARG B C 1
ATOM 1622 O O . ARG B 1 58 ? -2.445 -37.344 -0.568 1 89.12 58 ARG B O 1
ATOM 1629 N N . GLY B 1 59 ? -1.1 -37.219 1.16 1 87.19 59 GLY B N 1
ATOM 1630 C CA . GLY B 1 59 ? -0.472 -38.5 1.014 1 87.19 59 GLY B CA 1
ATOM 1631 C C . GLY B 1 59 ? 0.88 -38.438 0.328 1 87.19 59 GLY B C 1
ATOM 1632 O O . GLY B 1 59 ? 1.384 -37.375 0.035 1 87.19 59 GLY B O 1
ATOM 1633 N N . ARG B 1 60 ? 1.428 -39.781 0.093 1 87.62 60 ARG B N 1
ATOM 1634 C CA . ARG B 1 60 ? 2.721 -39.875 -0.575 1 87.62 60 ARG B CA 1
ATOM 1635 C C . ARG B 1 60 ? 2.643 -39.375 -2.01 1 87.62 60 ARG B C 1
ATOM 1637 O O . ARG B 1 60 ? 1.779 -39.812 -2.779 1 87.62 60 ARG B O 1
ATOM 1644 N N . GLY B 1 61 ? 3.311 -38.406 -2.393 1 89.69 61 GLY B N 1
ATOM 1645 C CA . GLY B 1 61 ? 3.303 -37.812 -3.717 1 89.69 61 GLY B CA 1
ATOM 1646 C C . GLY B 1 61 ? 2.314 -36.656 -3.848 1 89.69 61 GLY B C 1
ATOM 1647 O O . GLY B 1 61 ? 1.959 -36.25 -4.961 1 89.69 61 GLY B O 1
ATOM 1648 N N . GLY B 1 62 ? 1.791 -36.312 -2.645 1 93.69 62 GLY B N 1
ATOM 1649 C CA . GLY B 1 62 ? 0.804 -35.25 -2.656 1 93.69 62 GLY B CA 1
ATOM 1650 C C . GLY B 1 62 ? 1.408 -33.875 -2.912 1 93.69 62 GLY B C 1
ATOM 1651 O O . GLY B 1 62 ? 2.604 -33.75 -3.191 1 93.69 62 GLY B O 1
ATOM 1652 N N . GLY B 1 63 ? 0.512 -32.812 -2.994 1 97.12 63 GLY B N 1
ATOM 1653 C CA . GLY B 1 63 ? 0.809 -31.438 -3.334 1 97.12 63 GLY B CA 1
ATOM 1654 C C . GLY B 1 63 ? -0.432 -30.609 -3.604 1 97.12 63 GLY B C 1
ATOM 1655 O O . GLY B 1 63 ? -1.504 -30.891 -3.062 1 97.12 63 GLY B O 1
ATOM 1656 N N . PHE B 1 64 ? -0.193 -29.547 -4.219 1 97.81 64 PHE B N 1
ATOM 1657 C CA . PHE B 1 64 ? -1.357 -28.734 -4.52 1 97.81 64 PHE B CA 1
ATOM 1658 C C . PHE B 1 64 ? -1.324 -28.25 -5.969 1 97.81 64 PHE B C 1
ATOM 1660 O O . PHE B 1 64 ? -0.29 -28.344 -6.633 1 97.81 64 PHE B O 1
ATOM 1667 N N . ARG B 1 65 ? -2.439 -27.922 -6.465 1 97.5 65 ARG B N 1
ATOM 1668 C CA . ARG B 1 65 ? -2.645 -27.344 -7.793 1 97.5 65 ARG B CA 1
ATOM 1669 C C . ARG B 1 65 ? -3.711 -26.25 -7.762 1 97.5 65 ARG B C 1
ATOM 1671 O O . ARG B 1 65 ? -4.395 -26.078 -6.75 1 97.5 65 ARG B O 1
ATOM 1678 N N . LEU B 1 66 ? -3.762 -25.531 -8.852 1 97.88 66 LEU B N 1
ATOM 1679 C CA . LEU B 1 66 ? -4.836 -24.547 -8.945 1 97.88 66 LEU B CA 1
ATOM 1680 C C . LEU B 1 66 ? -6.199 -25.219 -8.867 1 97.88 66 LEU B C 1
ATOM 1682 O O . LEU B 1 66 ? -6.406 -26.281 -9.461 1 97.88 66 LEU B O 1
ATOM 1686 N N . ALA B 1 67 ? -7.137 -24.656 -8.133 1 97.81 67 ALA B N 1
ATOM 1687 C CA . ALA B 1 67 ? -8.477 -25.219 -7.977 1 97.81 67 ALA B CA 1
ATOM 1688 C C . ALA B 1 67 ? -9.383 -24.797 -9.133 1 97.81 67 ALA B C 1
ATOM 1690 O O . ALA B 1 67 ? -10.5 -25.312 -9.273 1 97.81 67 ALA B O 1
ATOM 1691 N N . ARG B 1 68 ? -8.984 -23.859 -9.953 1 96.25 68 ARG B N 1
ATOM 1692 C CA . ARG B 1 68 ? -9.672 -23.344 -11.141 1 96.25 68 ARG B CA 1
ATOM 1693 C C . ARG B 1 68 ? -8.664 -22.875 -12.188 1 96.25 68 ARG B C 1
ATOM 1695 O O . ARG B 1 68 ? -7.488 -22.672 -11.883 1 96.25 68 ARG B O 1
ATOM 1702 N N . PRO B 1 69 ? -9.109 -22.75 -13.438 1 96.69 69 PRO B N 1
ATOM 1703 C CA . PRO B 1 69 ? -8.18 -22.297 -14.477 1 96.69 69 PRO B CA 1
ATOM 1704 C C . PRO B 1 69 ? -7.523 -20.969 -14.133 1 96.69 69 PRO B C 1
ATOM 1706 O O . PRO B 1 69 ? -8.164 -20.078 -13.562 1 96.69 69 PRO B O 1
ATOM 1709 N N . MET B 1 70 ? -6.227 -20.828 -14.461 1 95.81 70 MET B N 1
ATOM 1710 C CA . MET B 1 70 ? -5.445 -19.641 -14.156 1 95.81 70 MET B CA 1
ATOM 1711 C C . MET B 1 70 ? -6.078 -18.406 -14.773 1 95.81 70 MET B C 1
ATOM 1713 O O . MET B 1 70 ? -5.969 -17.297 -14.227 1 95.81 70 MET B O 1
ATOM 1717 N N . GLU B 1 71 ? -6.859 -18.547 -15.922 1 96.25 71 GLU B N 1
ATOM 1718 C CA . GLU B 1 71 ? -7.531 -17.438 -16.609 1 96.25 71 GLU B CA 1
ATOM 1719 C C . GLU B 1 71 ? -8.703 -16.906 -15.789 1 96.25 71 GLU B C 1
ATOM 1721 O O . GLU B 1 71 ? -9.18 -15.805 -16.016 1 96.25 71 GLU B O 1
ATOM 1726 N N . ASP B 1 72 ? -9.109 -17.703 -14.82 1 97.38 72 ASP B N 1
ATOM 1727 C CA . ASP B 1 72 ? -10.281 -17.344 -14.031 1 97.38 72 ASP B CA 1
ATOM 1728 C C . ASP B 1 72 ? -9.875 -16.797 -12.664 1 97.38 72 ASP B C 1
ATOM 1730 O O . ASP B 1 72 ? -10.734 -16.406 -11.867 1 97.38 72 ASP B O 1
ATOM 1734 N N . ILE B 1 73 ? -8.625 -16.812 -12.328 1 97.88 73 ILE B N 1
ATOM 1735 C CA . ILE B 1 73 ? -8.148 -16.297 -11.047 1 97.88 73 ILE B CA 1
ATOM 1736 C C . ILE B 1 73 ? -7.711 -14.852 -11.195 1 97.88 73 ILE B C 1
ATOM 1738 O O . ILE B 1 73 ? -6.609 -14.57 -11.68 1 97.88 73 ILE B O 1
ATOM 1742 N N . ASN B 1 74 ? -8.594 -13.992 -10.766 1 98.19 74 ASN B N 1
ATOM 1743 C CA . ASN B 1 74 ? -8.352 -12.562 -10.852 1 98.19 74 ASN B CA 1
ATOM 1744 C C . ASN B 1 74 ? -7.359 -12.094 -9.789 1 98.19 74 ASN B C 1
ATOM 1746 O O . ASN B 1 74 ? -7.516 -12.406 -8.609 1 98.19 74 ASN B O 1
ATOM 1750 N N . VAL B 1 75 ? -6.391 -11.305 -10.18 1 97.06 75 VAL B N 1
ATOM 1751 C CA . VAL B 1 75 ? -5.324 -10.859 -9.289 1 97.06 75 VAL B CA 1
ATOM 1752 C C . VAL B 1 75 ? -5.898 -9.922 -8.227 1 97.06 75 VAL B C 1
ATOM 1754 O O . VAL B 1 75 ? -5.535 -10.016 -7.051 1 97.06 75 VAL B O 1
ATOM 1757 N N . GLY B 1 76 ? -6.785 -8.992 -8.656 1 96.81 76 GLY B N 1
ATOM 1758 C CA . GLY B 1 76 ? -7.434 -8.109 -7.699 1 96.81 76 GLY B CA 1
ATOM 1759 C C . GLY B 1 76 ? -8.188 -8.859 -6.613 1 96.81 76 GLY B C 1
ATOM 1760 O O . GLY B 1 76 ? -8.117 -8.484 -5.441 1 96.81 76 GLY B O 1
ATOM 1761 N N . ASP B 1 77 ? -8.891 -9.875 -6.984 1 97.19 77 ASP B N 1
ATOM 1762 C CA . ASP B 1 77 ? -9.625 -10.695 -6.027 1 97.19 77 ASP B CA 1
ATOM 1763 C C . ASP B 1 77 ? -8.68 -11.367 -5.031 1 97.19 77 ASP B C 1
ATOM 1765 O O . ASP B 1 77 ? -8.961 -11.406 -3.832 1 97.19 77 ASP B O 1
ATOM 1769 N N . VAL B 1 78 ? -7.559 -11.906 -5.539 1 97.5 78 VAL B N 1
ATOM 1770 C CA . VAL B 1 78 ? -6.578 -12.555 -4.672 1 97.5 78 VAL B CA 1
ATOM 1771 C C . VAL B 1 78 ? -6.027 -11.547 -3.666 1 97.5 78 VAL B C 1
ATOM 1773 O O . VAL B 1 78 ? -5.941 -11.836 -2.471 1 97.5 78 VAL B O 1
ATOM 1776 N N . VAL B 1 79 ? -5.695 -10.367 -4.129 1 94.81 79 VAL B N 1
ATOM 1777 C CA . VAL B 1 79 ? -5.117 -9.344 -3.266 1 94.81 79 VAL B CA 1
ATOM 1778 C C . VAL B 1 79 ? -6.141 -8.906 -2.221 1 94.81 79 VAL B C 1
ATOM 1780 O O . VAL B 1 79 ? -5.809 -8.758 -1.042 1 94.81 79 VAL B O 1
ATOM 1783 N N . ARG B 1 80 ? -7.414 -8.711 -2.652 1 94.56 80 ARG B N 1
ATOM 1784 C CA . ARG B 1 80 ? -8.453 -8.328 -1.703 1 94.56 80 ARG B CA 1
ATOM 1785 C C . ARG B 1 80 ? -8.633 -9.398 -0.626 1 94.56 80 ARG B C 1
ATOM 1787 O O . ARG B 1 80 ? -8.969 -9.078 0.518 1 94.56 80 ARG B O 1
ATOM 1794 N N . THR B 1 81 ? -8.414 -10.586 -0.966 1 94.94 81 THR B N 1
ATOM 1795 C CA . THR B 1 81 ? -8.594 -11.711 -0.052 1 94.94 81 THR B CA 1
ATOM 1796 C C . THR B 1 81 ? -7.414 -11.82 0.908 1 94.94 81 THR B C 1
ATOM 1798 O O . THR B 1 81 ? -7.594 -12.125 2.09 1 94.94 81 THR B O 1
ATOM 1801 N N . MET B 1 82 ? -6.195 -11.57 0.457 1 93.75 82 MET B N 1
ATOM 1802 C CA . MET B 1 82 ? -4.977 -11.906 1.189 1 93.75 82 MET B CA 1
ATOM 1803 C C . MET B 1 82 ? -4.41 -10.672 1.895 1 93.75 82 MET B C 1
ATOM 1805 O O . MET B 1 82 ? -3.568 -10.797 2.787 1 93.75 82 MET B O 1
ATOM 1809 N N . GLU B 1 83 ? -4.777 -9.477 1.418 1 88.75 83 GLU B N 1
ATOM 1810 C CA . GLU B 1 83 ? -4.195 -8.234 1.921 1 88.75 83 GLU B CA 1
ATOM 1811 C C . GLU B 1 83 ? -5.152 -7.527 2.877 1 88.75 83 GLU B C 1
ATOM 1813 O O . GLU B 1 83 ? -6.312 -7.289 2.541 1 88.75 83 GLU B O 1
ATOM 1818 N N . PRO B 1 84 ? -4.652 -7.27 4.016 1 82.31 84 PRO B N 1
ATOM 1819 C CA . PRO B 1 84 ? -5.465 -6.406 4.875 1 82.31 84 PRO B CA 1
ATOM 1820 C C . PRO B 1 84 ? -5.465 -4.949 4.422 1 82.31 84 PRO B C 1
ATOM 1822 O O . PRO B 1 84 ? -4.402 -4.336 4.309 1 82.31 84 PRO B O 1
ATOM 1825 N N . PHE B 1 85 ? -6.566 -4.48 3.914 1 72.06 85 PHE B N 1
ATOM 1826 C CA . PHE B 1 85 ? -6.641 -3.102 3.441 1 72.06 85 PHE B CA 1
ATOM 1827 C C . PHE B 1 85 ? -7.035 -2.162 4.574 1 72.06 85 PHE B C 1
ATOM 1829 O O . PHE B 1 85 ? -8.188 -2.146 5.004 1 72.06 85 PHE B O 1
ATOM 1836 N N . GLU B 1 86 ? -6.41 -2.25 5.66 1 65.19 86 GLU B N 1
ATOM 1837 C CA . GLU B 1 86 ? -6.695 -1.243 6.68 1 65.19 86 GLU B CA 1
ATOM 1838 C C . GLU B 1 86 ? -5.977 0.068 6.375 1 65.19 86 GLU B C 1
ATOM 1840 O O . GLU B 1 86 ? -4.758 0.165 6.531 1 65.19 86 GLU B O 1
ATOM 1845 N N . LEU B 1 87 ? -6.445 0.727 5.367 1 55.34 87 LEU B N 1
ATOM 1846 C CA . LEU B 1 87 ? -5.68 1.917 5.008 1 55.34 87 LEU B CA 1
ATOM 1847 C C . LEU B 1 87 ? -5.281 2.701 6.254 1 55.34 87 LEU B C 1
ATOM 1849 O O . LEU B 1 87 ? -4.285 2.379 6.902 1 55.34 87 LEU B O 1
ATOM 1853 N N . VAL B 1 88 ? -5.707 3.902 6.527 1 54.41 88 VAL B N 1
ATOM 1854 C CA . VAL B 1 88 ? -5.328 4.828 7.59 1 54.41 88 VAL B CA 1
ATOM 1855 C C . VAL B 1 88 ? -6.191 4.582 8.82 1 54.41 88 VAL B C 1
ATOM 1857 O O . VAL B 1 88 ? -7.414 4.434 8.711 1 54.41 88 VAL B O 1
ATOM 1860 N N . GLU B 1 89 ? -5.688 3.635 9.727 1 51.38 89 GLU B N 1
ATOM 1861 C CA . GLU B 1 89 ? -6.371 3.777 11.008 1 51.38 89 GLU B CA 1
ATOM 1862 C C . GLU B 1 89 ? -6.414 5.238 11.453 1 51.38 89 GLU B C 1
ATOM 1864 O O . GLU B 1 89 ? -5.371 5.867 11.625 1 51.38 89 GLU B O 1
ATOM 1869 N N . CYS B 1 90 ? -7.156 5.934 10.711 1 54.78 90 CYS B N 1
ATOM 1870 C CA . CYS B 1 90 ? -7.219 7.234 11.367 1 54.78 90 CYS B CA 1
ATOM 1871 C C . CYS B 1 90 ? -7.105 7.086 12.883 1 54.78 90 CYS B C 1
ATOM 1873 O O . CYS B 1 90 ? -7.855 6.324 13.492 1 54.78 90 CYS B O 1
ATOM 1875 N N . PHE B 1 91 ? -5.867 6.781 13.273 1 46.31 91 PHE B N 1
ATOM 1876 C CA . PHE B 1 91 ? -5.602 6.543 14.688 1 46.31 91 PHE B CA 1
ATOM 1877 C C . PHE B 1 91 ? -6.762 7.031 15.539 1 46.31 91 PHE B C 1
ATOM 1879 O O . PHE B 1 91 ? -7.047 6.457 16.594 1 46.31 91 PHE B O 1
ATOM 1886 N N . GLY B 1 92 ? -7.168 8.336 15.523 1 43.59 92 GLY B N 1
ATOM 1887 C CA . GLY B 1 92 ? -7.988 8.805 16.625 1 43.59 92 GLY B CA 1
ATOM 1888 C C . GLY B 1 92 ? -9.477 8.656 16.375 1 43.59 92 GLY B C 1
ATOM 1889 O O . GLY B 1 92 ? -10.102 9.531 15.781 1 43.59 92 GLY B O 1
ATOM 1890 N N . GLU B 1 93 ? -9.836 7.555 16.156 1 45.41 93 GLU B N 1
ATOM 1891 C CA . GLU B 1 93 ? -11.273 7.395 16.375 1 45.41 93 GLU B CA 1
ATOM 1892 C C . GLU B 1 93 ? -11.766 8.328 17.469 1 45.41 93 GLU B C 1
ATOM 1894 O O . GLU B 1 93 ? -11.367 8.203 18.625 1 45.41 93 GLU B O 1
ATOM 1899 N N . GLY B 1 94 ? -12.258 9.453 17.156 1 50.09 94 GLY B N 1
ATOM 1900 C CA . GLY B 1 94 ? -13.07 10.352 17.953 1 50.09 94 GLY B CA 1
ATOM 1901 C C . GLY B 1 94 ? -12.336 11.609 18.375 1 50.09 94 GLY B C 1
ATOM 1902 O O . GLY B 1 94 ? -12.961 12.602 18.75 1 50.09 94 GLY B O 1
ATOM 1903 N N . ARG B 1 95 ? -10.961 11.57 18.438 1 54.12 95 ARG B N 1
ATOM 1904 C CA . ARG B 1 95 ? -10.43 12.773 19.062 1 54.12 95 ARG B CA 1
ATOM 1905 C C . ARG B 1 95 ? -9.625 13.602 18.062 1 54.12 95 ARG B C 1
ATOM 1907 O O . ARG B 1 95 ? -9.07 14.648 18.422 1 54.12 95 ARG B O 1
ATOM 1914 N N . CYS B 1 96 ? -9.555 13.031 16.844 1 60.59 96 CYS B N 1
ATOM 1915 C CA . CYS B 1 96 ? -8.789 13.867 15.922 1 60.59 96 CYS B CA 1
ATOM 1916 C C . CYS B 1 96 ? -9.562 15.133 15.555 1 60.59 96 CYS B C 1
ATOM 1918 O O . CYS B 1 96 ? -10.68 15.055 15.055 1 60.59 96 CYS B O 1
ATOM 1920 N N . VAL B 1 97 ? -9.109 16.297 16.047 1 60.81 97 VAL B N 1
ATOM 1921 C CA . VAL B 1 97 ? -9.734 17.609 15.859 1 60.81 97 VAL B CA 1
ATOM 1922 C C . VAL B 1 97 ? -10.008 17.844 14.375 1 60.81 97 VAL B C 1
ATOM 1924 O O . VAL B 1 97 ? -10.953 18.562 14.016 1 60.81 97 VAL B O 1
ATOM 1927 N N . ILE B 1 98 ? -9.125 17.172 13.531 1 62.81 98 ILE B N 1
ATOM 1928 C CA . ILE B 1 98 ? -9.328 17.438 12.117 1 62.81 98 ILE B CA 1
ATOM 1929 C C . ILE B 1 98 ? -10.164 16.312 11.5 1 62.81 98 ILE B C 1
ATOM 1931 O O . ILE B 1 98 ? -10.586 16.406 10.344 1 62.81 98 ILE B O 1
ATOM 1935 N N . ALA B 1 99 ? -10.453 15.328 12.312 1 61 99 ALA B N 1
ATOM 1936 C CA . ALA B 1 99 ? -11.125 14.117 11.852 1 61 99 ALA B CA 1
ATOM 1937 C C . ALA B 1 99 ? -12.414 14.445 11.102 1 61 99 ALA B C 1
ATOM 1939 O O . ALA B 1 99 ? -12.664 13.914 10.023 1 61 99 ALA B O 1
ATOM 1940 N N . PRO B 1 100 ? -13.188 15.391 11.773 1 57.69 100 PRO B N 1
ATOM 1941 C CA . PRO B 1 100 ? -14.469 15.617 11.094 1 57.69 100 PRO B CA 1
ATOM 1942 C C . PRO B 1 100 ? -14.297 16.141 9.672 1 57.69 100 PRO B C 1
ATOM 1944 O O . PRO B 1 100 ? -15.164 15.922 8.82 1 57.69 100 PRO B O 1
ATOM 1947 N N . ALA B 1 101 ? -13.195 16.734 9.438 1 58.03 101 ALA B N 1
ATOM 1948 C CA . ALA B 1 101 ? -13.008 17.359 8.133 1 58.03 101 ALA B CA 1
ATOM 1949 C C . ALA B 1 101 ? -11.875 16.703 7.355 1 58.03 101 ALA B C 1
ATOM 1951 O O . ALA B 1 101 ? -11.453 17.203 6.312 1 58.03 101 ALA B O 1
ATOM 1952 N N . CYS B 1 102 ? -11.43 15.633 7.91 1 71.06 102 CYS B N 1
ATOM 1953 C CA . CYS B 1 102 ? -10.258 15.062 7.258 1 71.06 102 CYS B CA 1
ATOM 1954 C C . CYS B 1 102 ? -10.656 14.227 6.047 1 71.06 102 CYS B C 1
ATOM 1956 O O . CYS B 1 102 ? -11.406 13.258 6.176 1 71.06 102 CYS B O 1
ATOM 1958 N N . ASP B 1 103 ? -10.266 14.695 4.852 1 83.12 103 ASP B N 1
ATOM 1959 C CA . ASP B 1 103 ? -10.57 13.984 3.615 1 83.12 103 ASP B CA 1
ATOM 1960 C C . ASP B 1 103 ? -9.453 13.008 3.248 1 83.12 103 ASP B C 1
ATOM 1962 O O . ASP B 1 103 ? -9.414 12.5 2.129 1 83.12 103 ASP B O 1
ATOM 1966 N N . LEU B 1 104 ? -8.562 12.883 4.262 1 85.38 104 LEU B N 1
ATOM 1967 C CA . LEU B 1 104 ? -7.43 12.008 3.996 1 85.38 104 LEU B CA 1
ATOM 1968 C C . LEU B 1 104 ? -7.891 10.578 3.736 1 85.38 104 LEU B C 1
ATOM 1970 O O . LEU B 1 104 ? -7.41 9.922 2.809 1 85.38 104 LEU B O 1
ATOM 1974 N N . ARG B 1 105 ? -8.859 10.133 4.508 1 83.69 105 ARG B N 1
ATOM 1975 C CA . ARG B 1 105 ? -9.375 8.773 4.363 1 83.69 105 ARG B CA 1
ATOM 1976 C C . ARG B 1 105 ? -9.992 8.562 2.986 1 83.69 105 ARG B C 1
ATOM 1978 O O . ARG B 1 105 ? -9.758 7.539 2.344 1 83.69 105 ARG B O 1
ATOM 1985 N N . SER B 1 106 ? -10.844 9.57 2.637 1 87.38 106 SER B N 1
ATOM 1986 C CA . S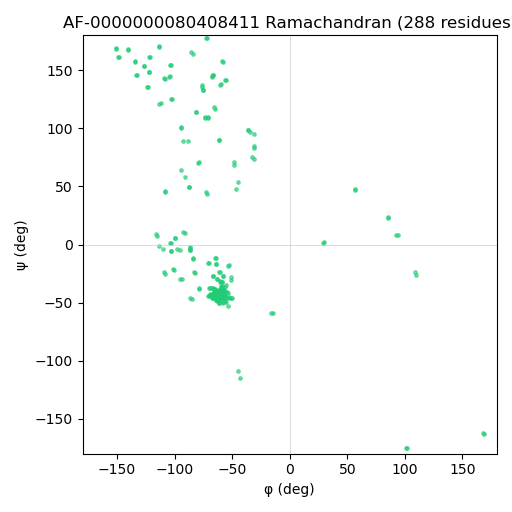ER B 1 106 ? -11.516 9.461 1.347 1 87.38 106 SER B CA 1
ATOM 1987 C C . SER B 1 106 ? -10.508 9.43 0.199 1 87.38 106 SER B C 1
ATOM 1989 O O . SER B 1 106 ? -10.648 8.641 -0.734 1 87.38 106 SER B O 1
ATOM 1991 N N . VAL B 1 107 ? -9.531 10.273 0.263 1 90.31 107 VAL B N 1
ATOM 1992 C CA . VAL B 1 107 ? -8.523 10.383 -0.791 1 90.31 107 VAL B CA 1
ATOM 1993 C C . VAL B 1 107 ? -7.699 9.102 -0.85 1 90.31 107 VAL B C 1
ATOM 1995 O O . VAL B 1 107 ? -7.445 8.57 -1.934 1 90.31 107 VAL B O 1
ATOM 1998 N N . LEU B 1 108 ? -7.309 8.555 0.303 1 88.56 108 LEU B N 1
ATOM 1999 C CA . LEU B 1 108 ? -6.527 7.324 0.337 1 88.56 108 LEU B CA 1
ATOM 2000 C C . LEU B 1 108 ? -7.355 6.141 -0.155 1 88.56 108 LEU B C 1
ATOM 2002 O O . LEU B 1 108 ? -6.836 5.254 -0.837 1 88.56 108 LEU B O 1
ATOM 2006 N N . ASN B 1 109 ? -8.609 6.172 0.208 1 88.12 109 ASN B N 1
ATOM 2007 C CA . ASN B 1 109 ? -9.5 5.129 -0.284 1 88.12 109 ASN B CA 1
ATOM 2008 C C . ASN B 1 109 ? -9.617 5.16 -1.806 1 88.12 109 ASN B C 1
ATOM 2010 O O . ASN B 1 109 ? -9.609 4.113 -2.455 1 88.12 109 ASN B O 1
ATOM 2014 N N . GLU B 1 110 ? -9.789 6.379 -2.303 1 92.88 110 GLU B N 1
ATOM 2015 C CA . GLU B 1 110 ? -9.836 6.523 -3.754 1 92.88 110 GLU B CA 1
ATOM 2016 C C . GLU B 1 110 ? -8.562 6 -4.402 1 92.88 110 GLU B C 1
ATOM 2018 O O . GLU B 1 110 ? -8.617 5.324 -5.434 1 92.88 110 GLU B O 1
ATOM 2023 N N . ALA B 1 111 ? -7.414 6.32 -3.869 1 92.69 111 ALA B N 1
ATOM 2024 C CA . ALA B 1 111 ? -6.129 5.848 -4.375 1 92.69 111 ALA B CA 1
ATOM 2025 C C . ALA B 1 111 ? -6.039 4.324 -4.305 1 92.69 111 ALA B C 1
ATOM 2027 O O . ALA B 1 111 ? -5.578 3.68 -5.25 1 92.69 111 ALA B O 1
ATOM 2028 N N . MET B 1 112 ? -6.473 3.762 -3.17 1 90.62 112 MET B N 1
ATOM 2029 C CA . MET B 1 112 ? -6.473 2.312 -2.996 1 90.62 112 MET B CA 1
ATOM 2030 C C . MET B 1 112 ? -7.352 1.638 -4.047 1 90.62 112 MET B C 1
ATOM 2032 O O . MET B 1 112 ? -6.969 0.613 -4.613 1 90.62 112 MET B O 1
ATOM 2036 N N . LEU B 1 113 ? -8.539 2.215 -4.258 1 93.38 113 LEU B N 1
ATOM 2037 C CA . LEU B 1 113 ? -9.438 1.663 -5.262 1 93.38 113 LEU B CA 1
ATOM 2038 C C . LEU B 1 113 ? -8.797 1.715 -6.648 1 93.38 113 LEU B C 1
ATOM 2040 O O . LEU B 1 113 ? -8.953 0.783 -7.441 1 93.38 113 LEU B O 1
ATOM 2044 N N . ALA B 1 114 ? -8.102 2.768 -6.938 1 95.12 114 ALA B N 1
ATOM 2045 C CA . ALA B 1 114 ? -7.391 2.861 -8.211 1 95.12 114 ALA B CA 1
ATOM 2046 C C . ALA B 1 114 ? -6.336 1.764 -8.328 1 95.12 114 ALA B C 1
ATOM 2048 O O . ALA B 1 114 ? -6.172 1.164 -9.391 1 95.12 114 ALA B O 1
ATOM 2049 N N . PHE B 1 115 ? -5.637 1.524 -7.258 1 93.12 115 PHE B N 1
ATOM 2050 C CA . PHE B 1 115 ? -4.668 0.436 -7.168 1 93.12 115 PHE B CA 1
ATOM 2051 C C . PHE B 1 115 ? -5.328 -0.902 -7.48 1 93.12 115 PHE B C 1
ATOM 2053 O O . PHE B 1 115 ? -4.871 -1.633 -8.359 1 93.12 115 PHE B O 1
ATOM 2060 N N . LEU B 1 116 ? -6.418 -1.161 -6.883 1 94.56 116 LEU B N 1
ATOM 2061 C CA . LEU B 1 116 ? -7.121 -2.428 -7.047 1 94.56 116 LEU B CA 1
ATOM 2062 C C . LEU B 1 116 ? -7.719 -2.541 -8.445 1 94.56 116 LEU B C 1
ATOM 2064 O O . LEU B 1 116 ? -7.766 -3.633 -9.016 1 94.56 116 LEU B O 1
ATOM 2068 N N . HIS B 1 117 ? -8.195 -1.453 -8.945 1 97.31 117 HIS B N 1
ATOM 2069 C CA . HIS B 1 117 ? -8.789 -1.454 -10.273 1 97.31 117 HIS B CA 1
ATOM 2070 C C . HIS B 1 117 ? -7.777 -1.896 -11.328 1 97.31 117 HIS B C 1
ATOM 2072 O O . HIS B 1 117 ? -8.133 -2.582 -12.289 1 97.31 117 HIS B O 1
ATOM 2078 N N . VAL B 1 118 ? -6.523 -1.502 -11.18 1 97 118 VAL B N 1
ATOM 2079 C CA . VAL B 1 118 ? -5.488 -1.969 -12.094 1 97 118 VAL B CA 1
ATOM 2080 C C . VAL B 1 118 ? -5.332 -3.482 -11.961 1 97 118 VAL B C 1
ATOM 2082 O O . VAL B 1 118 ? -5.297 -4.195 -12.969 1 97 118 VAL B O 1
ATOM 2085 N N . LEU B 1 119 ? -5.242 -3.963 -10.719 1 95.56 119 LEU B N 1
ATOM 2086 C CA . LEU B 1 119 ? -5.055 -5.391 -10.484 1 95.56 119 LEU B CA 1
ATOM 2087 C C . LEU B 1 119 ? -6.242 -6.191 -11.008 1 95.56 119 LEU B C 1
ATOM 2089 O O . LEU B 1 119 ? -6.078 -7.328 -11.461 1 95.56 119 LEU B O 1
ATOM 2093 N N . ASP B 1 120 ? -7.465 -5.625 -11.031 1 97.75 120 ASP B N 1
ATOM 2094 C CA . ASP B 1 120 ? -8.688 -6.266 -11.516 1 97.75 120 ASP B CA 1
ATOM 2095 C C . ASP B 1 120 ? -8.586 -6.574 -13.008 1 97.75 120 ASP B C 1
ATOM 2097 O O . ASP B 1 120 ? -9.375 -7.363 -13.531 1 97.75 120 ASP B O 1
ATOM 2101 N N . ARG B 1 121 ? -7.676 -5.973 -13.688 1 97.75 121 ARG B N 1
ATOM 2102 C CA . ARG B 1 121 ? -7.547 -6.141 -15.133 1 97.75 121 ARG B CA 1
ATOM 2103 C C . ARG B 1 121 ? -6.688 -7.355 -15.469 1 97.75 121 ARG B C 1
ATOM 2105 O O . ARG B 1 121 ? -6.527 -7.707 -16.641 1 97.75 121 ARG B O 1
ATOM 2112 N N . TYR B 1 122 ? -6.121 -7.992 -14.422 1 96.69 122 TYR B N 1
ATOM 2113 C CA . TYR B 1 122 ? -5.172 -9.07 -14.664 1 96.69 122 TYR B CA 1
ATOM 2114 C C . TYR B 1 122 ? -5.633 -10.367 -14 1 96.69 122 TYR B C 1
ATOM 2116 O O . TYR B 1 122 ? -6.309 -10.336 -12.969 1 96.69 122 TYR B O 1
ATOM 2124 N N . THR B 1 123 ? -5.301 -11.453 -14.609 1 97.06 123 THR B N 1
ATOM 2125 C CA . THR B 1 123 ? -5.449 -12.781 -14.031 1 97.06 123 THR B CA 1
ATOM 2126 C C . THR B 1 123 ? -4.082 -13.422 -13.789 1 97.06 123 THR B C 1
ATOM 2128 O O . THR B 1 123 ? -3.057 -12.883 -14.211 1 97.06 123 THR B O 1
ATOM 2131 N N . ILE B 1 124 ? -4.105 -14.562 -13.078 1 95.69 124 ILE B N 1
ATOM 2132 C CA . ILE B 1 124 ? -2.857 -15.289 -12.859 1 95.69 124 ILE B CA 1
ATOM 2133 C C . ILE B 1 124 ? -2.244 -15.688 -14.195 1 95.69 124 ILE B C 1
ATOM 2135 O O . ILE B 1 124 ? -1.021 -15.688 -14.352 1 95.69 124 ILE B O 1
ATOM 2139 N N . ALA B 1 125 ? -3.07 -16.031 -15.211 1 94 125 ALA B N 1
ATOM 2140 C CA . ALA B 1 125 ? -2.582 -16.359 -16.547 1 94 125 ALA B CA 1
ATOM 2141 C C . ALA B 1 125 ? -1.749 -15.227 -17.125 1 94 125 ALA B C 1
ATOM 2143 O O . ALA B 1 125 ? -0.718 -15.461 -17.766 1 94 125 ALA B O 1
ATOM 2144 N N . ASP B 1 126 ? -2.176 -13.984 -16.906 1 92.88 126 ASP B N 1
ATOM 2145 C CA . ASP B 1 126 ? -1.488 -12.812 -17.422 1 92.88 126 ASP B CA 1
ATOM 2146 C C . ASP B 1 126 ? -0.12 -12.641 -16.766 1 92.88 126 ASP B C 1
ATOM 2148 O O . ASP B 1 126 ? 0.781 -12.031 -17.359 1 92.88 126 ASP B O 1
ATOM 2152 N N . LEU B 1 127 ? 0.008 -13.125 -15.586 1 91.5 127 LEU B N 1
ATOM 2153 C CA . LEU B 1 127 ? 1.248 -12.945 -14.836 1 91.5 127 LEU B CA 1
ATOM 2154 C C . LEU B 1 127 ? 2.287 -13.984 -15.25 1 91.5 127 LEU B C 1
ATOM 2156 O O . LEU B 1 127 ? 3.486 -13.773 -15.047 1 91.5 127 LEU B O 1
ATOM 2160 N N . VAL B 1 128 ? 1.86 -15.133 -15.773 1 87.19 128 VAL B N 1
ATOM 2161 C CA . VAL B 1 128 ? 2.797 -16.203 -16.078 1 87.19 128 VAL B CA 1
ATOM 2162 C C . VAL B 1 128 ? 2.943 -16.344 -17.594 1 87.19 128 VAL B C 1
ATOM 2164 O O . VAL B 1 128 ? 3.824 -17.047 -18.078 1 87.19 128 VAL B O 1
ATOM 2167 N N . ALA B 1 129 ? 1.89 -15.883 -18.422 1 66.5 129 ALA B N 1
ATOM 2168 C CA . ALA B 1 129 ? 1.789 -16.109 -19.875 1 66.5 129 ALA B CA 1
ATOM 2169 C C . ALA B 1 129 ? 3.08 -15.711 -20.578 1 66.5 129 ALA B C 1
ATOM 2171 O O . ALA B 1 129 ? 3.455 -16.312 -21.578 1 66.5 129 ALA B O 1
ATOM 2172 N N . ASN B 1 130 ? 3.664 -14.562 -20.281 1 54.69 130 ASN B N 1
ATOM 2173 C CA . ASN B 1 130 ? 4.742 -14.375 -21.25 1 54.69 130 ASN B CA 1
ATOM 2174 C C . ASN B 1 130 ? 5.668 -15.586 -21.297 1 54.69 130 ASN B C 1
ATOM 2176 O O . ASN B 1 130 ? 6.477 -15.727 -22.219 1 54.69 130 ASN B O 1
ATOM 2180 N N . ARG B 1 131 ? 5.652 -16.422 -20.328 1 48.25 131 ARG B N 1
ATOM 2181 C CA . ARG B 1 131 ? 6.562 -17.562 -20.328 1 48.25 131 ARG B CA 1
ATOM 2182 C C . ARG B 1 131 ? 5.98 -18.734 -21.125 1 48.25 131 ARG B C 1
ATOM 2184 O O . ARG B 1 131 ? 6.711 -19.453 -21.812 1 48.25 131 ARG B O 1
ATOM 2191 N N . THR B 1 132 ? 4.68 -19.031 -20.859 1 45.66 132 THR B N 1
ATOM 2192 C CA . THR B 1 132 ? 4.215 -20.234 -21.547 1 45.66 132 THR B CA 1
ATOM 2193 C C . THR B 1 132 ? 4.438 -20.125 -23.047 1 45.66 132 THR B C 1
ATOM 2195 O O . THR B 1 132 ? 4.828 -21.094 -23.703 1 45.66 132 THR B O 1
ATOM 2198 N N . ASN B 1 133 ? 4.066 -19 -23.5 1 43.34 133 ASN B N 1
ATOM 2199 C CA . ASN B 1 133 ? 4.297 -18.969 -24.938 1 43.34 133 ASN B CA 1
ATOM 2200 C C . ASN B 1 133 ? 5.785 -19.031 -25.266 1 43.34 133 ASN B C 1
ATOM 2202 O O . ASN B 1 133 ? 6.18 -19.672 -26.234 1 43.34 133 ASN B O 1
ATOM 2206 N N . GLU B 1 134 ? 6.523 -18.234 -24.531 1 43.53 134 GLU B N 1
ATOM 2207 C CA . GLU B 1 134 ? 7.922 -18.266 -24.953 1 43.53 134 GLU B CA 1
ATOM 2208 C C . GLU B 1 134 ? 8.562 -19.609 -24.625 1 43.53 134 GLU B C 1
ATOM 2210 O O . GLU B 1 134 ? 9.32 -20.156 -25.438 1 43.53 134 GLU B O 1
ATOM 2215 N N . LEU B 1 135 ? 8.266 -20.062 -23.484 1 40.94 135 LEU B N 1
ATOM 2216 C CA . LEU B 1 135 ? 8.859 -21.359 -23.188 1 40.94 135 LEU B CA 1
ATOM 2217 C C . LEU B 1 135 ? 8.25 -22.453 -24.062 1 40.94 135 LEU B C 1
ATOM 2219 O O . LEU B 1 135 ? 8.961 -23.344 -24.531 1 40.94 135 LEU B O 1
ATOM 2223 N N . ALA B 1 136 ? 6.883 -22.484 -24.266 1 42.62 136 ALA B N 1
ATOM 2224 C CA . ALA B 1 136 ? 6.34 -23.391 -25.281 1 42.62 136 ALA B CA 1
ATOM 2225 C C . ALA B 1 136 ? 7.012 -23.172 -26.641 1 42.62 136 ALA B C 1
ATOM 2227 O O . ALA B 1 136 ? 7.324 -24.125 -27.344 1 42.62 136 ALA B O 1
ATOM 2228 N N . MET B 1 137 ? 7.176 -21.922 -26.891 1 41.19 137 MET B N 1
ATOM 2229 C CA . MET B 1 137 ? 7.863 -21.625 -28.156 1 41.19 137 MET B CA 1
ATOM 2230 C C . MET B 1 137 ? 9.305 -22.109 -28.094 1 41.19 137 MET B C 1
ATOM 2232 O O . MET B 1 137 ? 9.82 -22.641 -29.094 1 41.19 137 MET B O 1
ATOM 2236 N N . LEU B 1 138 ? 9.891 -21.812 -26.969 1 41 138 LEU B N 1
ATOM 2237 C CA . LEU B 1 138 ? 11.273 -22.25 -26.859 1 41 138 LEU B CA 1
ATOM 2238 C C . LEU B 1 138 ? 11.359 -23.766 -26.734 1 41 138 LEU B C 1
ATOM 2240 O O . LEU B 1 138 ? 12.289 -24.391 -27.266 1 41 138 LEU B O 1
ATOM 2244 N N . LEU B 1 139 ? 10.406 -24.281 -25.828 1 41.12 139 LEU B N 1
ATOM 2245 C CA . LEU B 1 139 ? 10.492 -25.734 -25.812 1 41.12 139 LEU B CA 1
ATOM 2246 C C . LEU B 1 139 ? 9.93 -26.328 -27.109 1 41.12 139 LEU B C 1
ATOM 2248 O O . LEU B 1 139 ? 10.117 -27.516 -27.375 1 41.12 139 LEU B O 1
ATOM 2252 N N . GLY B 1 140 ? 10.094 -25.969 -28.312 1 40.5 140 GLY B N 1
ATOM 2253 C CA . GLY B 1 140 ? 9.836 -26.609 -29.594 1 40.5 140 GLY B CA 1
ATOM 2254 C C . GLY B 1 140 ? 8.664 -27.578 -29.547 1 40.5 140 GLY B C 1
ATOM 2255 O O . GLY B 1 140 ? 8.609 -28.531 -30.312 1 40.5 140 GLY B O 1
ATOM 2256 N N . ILE B 1 141 ? 8 -27.703 -28.422 1 40.25 141 ILE B N 1
ATOM 2257 C CA . ILE B 1 141 ? 7.012 -28.766 -28.547 1 40.25 141 ILE B CA 1
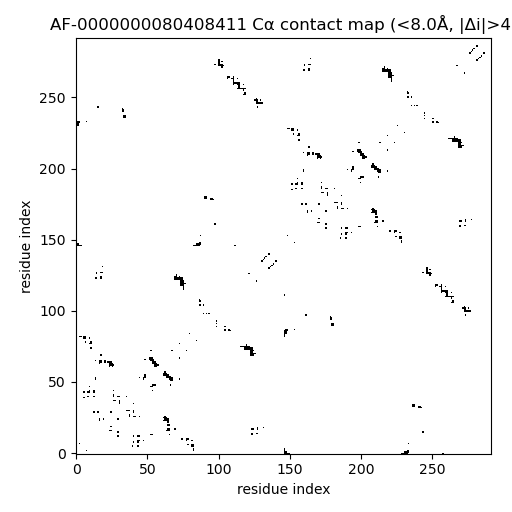ATOM 2258 C C . ILE B 1 141 ? 6.004 -28.422 -29.641 1 40.25 141 ILE B C 1
ATOM 2260 O O . ILE B 1 141 ? 5.367 -27.359 -29.578 1 40.25 141 ILE B O 1
ATOM 2264 N N . GLN B 1 142 ? 6.23 -28.797 -30.891 1 35.94 142 GLN B N 1
ATOM 2265 C CA . GLN B 1 142 ? 5.527 -28.984 -32.156 1 35.94 142 GLN B CA 1
ATOM 2266 C C . GLN B 1 142 ? 4.082 -29.406 -31.922 1 35.94 142 GLN B C 1
ATOM 2268 O O . GLN B 1 142 ? 3.828 -30.375 -31.203 1 35.94 142 GLN B O 1
ATOM 2273 N N . ASN B 1 143 ? 3.094 -28.594 -31.672 1 36.78 143 ASN B N 1
ATOM 2274 C CA . ASN B 1 143 ? 1.765 -29.094 -31.984 1 36.78 143 ASN B CA 1
ATOM 2275 C C . ASN B 1 143 ? 1.781 -29.969 -33.25 1 36.78 143 ASN B C 1
ATOM 2277 O O . ASN B 1 143 ? 2.281 -29.547 -34.281 1 36.78 143 ASN B O 1
ATOM 2281 N N . PRO B 1 144 ? 1.811 -31.344 -33.156 1 35.97 144 PRO B N 1
ATOM 2282 C CA . PRO B 1 144 ? 1.596 -32.156 -34.344 1 35.97 144 PRO B CA 1
ATOM 2283 C C . PRO B 1 144 ? 0.414 -31.672 -35.188 1 35.97 144 PRO B C 1
ATOM 2285 O O . PRO B 1 144 ? -0.736 -31.766 -34.75 1 35.97 144 PRO B O 1
ATOM 2288 N N . THR B 1 145 ? 0.302 -30.516 -35.594 1 32.06 145 THR B N 1
ATOM 2289 C CA . THR B 1 145 ? -0.774 -30.25 -36.562 1 32.06 145 THR B CA 1
ATOM 2290 C C . THR B 1 145 ? -0.687 -31.203 -37.75 1 32.06 145 THR B C 1
ATOM 2292 O O . THR B 1 145 ? -1.71 -31.578 -38.312 1 32.06 145 THR B O 1
ATOM 2295 N N . ASP B 1 146 ? 0.442 -31.406 -38.531 1 25.55 146 ASP B N 1
ATOM 2296 C CA . ASP B 1 146 ? 0.14 -32.188 -39.719 1 25.55 146 ASP B CA 1
ATOM 2297 C C . ASP B 1 146 ? -0.033 -33.656 -39.406 1 25.55 146 ASP B C 1
ATOM 2299 O O . ASP B 1 146 ? 0.701 -34.219 -38.594 1 25.55 146 ASP B O 1
#

pLDDT: mean 82.08, std 19.97, range [25.55, 98.44]

Organism: NCBI:txid1345023